Protein AF-0000000083110991 (afdb_homodimer)

Sequence (314 aa):
MRYGDLDREPCSILRPLGLLGDRWTLVLLRQAFAGARRFEDFHDHLGLSRSLLTERLGRLVDTGIFERRAYRDARRTRHEYRLTEKGMDLYPVLMALRAWGDKYMAPDGPFALYLHSGCGGRSTVHLGCDRCGRELTARDVELESGPGLRALLAEEAMRYGDLDREPCSILRPLGLLGDRWTLVLLRQAFAGARRFEDFHDHLGLSRSLLTERLGRLVDTGIFERRAYRDARRTRHEYRLTEKGMDLYPVLMALRAWGDKYMAPDGPFALYLHSGCGGRSTVHLGCDRCGRELTARDVELESGPGLRALLAEEA

Structure (mmCIF, N/CA/C/O backbone):
data_AF-0000000083110991-model_v1
#
loop_
_entity.id
_entity.type
_entity.pdbx_description
1 polymer 'Transcriptional regulator'
#
loop_
_atom_site.group_PDB
_atom_site.id
_atom_site.type_symbol
_atom_site.label_atom_id
_atom_site.label_alt_id
_atom_site.label_comp_id
_atom_site.label_asym_id
_atom_site.label_entity_id
_atom_site.label_seq_id
_atom_site.pdbx_PDB_ins_code
_atom_site.Cartn_x
_atom_site.Cartn_y
_atom_site.Cartn_z
_atom_site.occupancy
_atom_site.B_iso_or_equiv
_atom_site.auth_seq_id
_atom_site.auth_comp_id
_atom_site.auth_asym_id
_atom_site.auth_atom_id
_atom_site.pdbx_PDB_model_num
ATOM 1 N N . MET A 1 1 ? 14.469 -15.414 2.023 1 50.34 1 MET A N 1
ATOM 2 C CA . MET A 1 1 ? 14.727 -13.977 1.935 1 50.34 1 MET A CA 1
ATOM 3 C C . MET A 1 1 ? 14.758 -13.344 3.32 1 50.34 1 MET A C 1
ATOM 5 O O . MET A 1 1 ? 13.852 -13.555 4.125 1 50.34 1 MET A O 1
ATOM 9 N N . ARG A 1 2 ? 15.961 -13.039 3.982 1 55.75 2 ARG A N 1
ATOM 10 C CA . ARG A 1 2 ? 16.062 -12.328 5.254 1 55.75 2 ARG A CA 1
ATOM 11 C C . ARG A 1 2 ? 15.469 -10.93 5.141 1 55.75 2 ARG A C 1
ATOM 13 O O . ARG A 1 2 ? 15.414 -10.359 4.051 1 55.75 2 ARG A O 1
ATOM 20 N N . TYR A 1 3 ? 14.727 -10.375 6.285 1 57.22 3 TYR A N 1
ATOM 21 C CA . TYR A 1 3 ? 14.148 -9.039 6.355 1 57.22 3 TYR A CA 1
ATOM 22 C C . TYR A 1 3 ? 14.992 -8.031 5.586 1 57.22 3 TYR A C 1
ATOM 24 O O . TYR A 1 3 ? 14.461 -7.207 4.84 1 57.22 3 TYR A O 1
ATOM 32 N N . GLY A 1 4 ? 16.281 -8.195 5.734 1 63 4 GLY A N 1
ATOM 33 C CA . GLY A 1 4 ? 17.234 -7.254 5.156 1 63 4 GLY A CA 1
ATOM 34 C C . GLY A 1 4 ? 17.438 -7.457 3.668 1 63 4 GLY A C 1
ATOM 35 O O . GLY A 1 4 ? 17.984 -6.59 2.99 1 63 4 GLY A O 1
ATOM 36 N N . ASP A 1 5 ? 16.766 -8.469 3.148 1 80.75 5 ASP A N 1
ATOM 37 C CA . ASP A 1 5 ? 17.172 -8.797 1.784 1 80.75 5 ASP A CA 1
ATOM 38 C C . ASP A 1 5 ? 16.109 -8.359 0.778 1 80.75 5 ASP A C 1
ATOM 40 O O . ASP A 1 5 ? 16.266 -8.547 -0.429 1 80.75 5 ASP A O 1
ATOM 44 N N . LEU A 1 6 ? 15.078 -7.629 1.255 1 87.19 6 LEU A N 1
ATOM 45 C CA . LEU A 1 6 ? 14.031 -7.25 0.316 1 87.19 6 LEU A CA 1
ATOM 46 C C . LEU A 1 6 ? 14.531 -6.191 -0.662 1 87.19 6 LEU A C 1
ATOM 48 O O . LEU A 1 6 ? 14.078 -6.141 -1.81 1 87.19 6 LEU A O 1
ATOM 52 N N . ASP A 1 7 ? 15.484 -5.391 -0.211 1 83.25 7 ASP A N 1
ATOM 53 C CA . ASP A 1 7 ? 15.992 -4.301 -1.037 1 83.25 7 ASP A CA 1
ATOM 54 C C . ASP A 1 7 ? 16.812 -4.84 -2.203 1 83.25 7 ASP A C 1
ATOM 56 O O . ASP A 1 7 ? 17.125 -4.105 -3.148 1 83.25 7 ASP A O 1
ATOM 60 N N . ARG A 1 8 ? 17.141 -6.117 -2.168 1 86.81 8 ARG A N 1
ATOM 61 C CA . ARG A 1 8 ? 17.969 -6.691 -3.219 1 86.81 8 ARG A CA 1
ATOM 62 C C . ARG A 1 8 ? 17.125 -7.543 -4.172 1 86.81 8 ARG A C 1
ATOM 64 O O . ARG A 1 8 ? 17.641 -8.039 -5.176 1 86.81 8 ARG A O 1
ATOM 71 N N . GLU A 1 9 ? 15.891 -7.723 -3.814 1 91.31 9 GLU A N 1
ATOM 72 C CA . GLU A 1 9 ? 15.016 -8.547 -4.648 1 91.31 9 GLU A CA 1
ATOM 73 C C . GLU A 1 9 ? 14.781 -7.895 -6.008 1 91.31 9 GLU A C 1
ATOM 75 O O . GLU A 1 9 ? 14.516 -6.691 -6.094 1 91.31 9 GLU A O 1
ATOM 80 N N . PRO A 1 10 ? 14.93 -8.633 -7.086 1 92.5 10 PRO A N 1
ATOM 81 C CA . PRO A 1 10 ? 14.609 -8.094 -8.414 1 92.5 10 PRO A CA 1
ATOM 82 C C . PRO A 1 10 ? 13.109 -8 -8.664 1 92.5 10 PRO A C 1
ATOM 84 O O . PRO A 1 10 ? 12.594 -8.641 -9.578 1 92.5 10 PRO A O 1
ATOM 87 N N . CYS A 1 11 ? 12.453 -7.293 -7.902 1 95 11 CYS A N 1
ATOM 88 C CA . CYS A 1 11 ? 11.008 -7.09 -7.934 1 95 11 CYS A CA 1
ATOM 89 C C . CYS A 1 11 ? 10.648 -5.68 -7.473 1 95 11 CYS A C 1
ATOM 91 O O . CYS A 1 11 ? 11.008 -5.277 -6.363 1 95 11 CYS A O 1
ATOM 93 N N . SER A 1 12 ? 9.898 -5.027 -8.297 1 96.62 12 SER A N 1
ATOM 94 C CA . SER A 1 12 ? 9.539 -3.641 -8.016 1 96.62 12 SER A CA 1
ATOM 95 C C . SER A 1 12 ? 8.469 -3.557 -6.93 1 96.62 12 SER A C 1
ATOM 97 O O . SER A 1 12 ? 8.195 -2.477 -6.402 1 96.62 12 SER A O 1
ATOM 99 N N . ILE A 1 13 ? 7.871 -4.656 -6.574 1 97 13 ILE A N 1
ATOM 100 C CA . ILE A 1 13 ? 6.91 -4.684 -5.48 1 97 13 ILE A CA 1
ATOM 101 C C . ILE A 1 13 ? 7.633 -4.977 -4.168 1 97 13 ILE A C 1
ATOM 103 O O . ILE A 1 13 ? 7.379 -4.328 -3.15 1 97 13 ILE A O 1
ATOM 107 N N . LEU A 1 14 ? 8.602 -5.902 -4.168 1 95.69 14 LEU A N 1
ATOM 108 C CA . LEU A 1 14 ? 9.258 -6.355 -2.947 1 95.69 14 LEU A CA 1
ATOM 109 C C . LEU A 1 14 ? 10.297 -5.34 -2.482 1 95.69 14 LEU A C 1
ATOM 111 O O . LEU A 1 14 ? 10.453 -5.117 -1.281 1 95.69 14 LEU A O 1
ATOM 115 N N . ARG A 1 15 ? 10.992 -4.664 -3.354 1 95.69 15 ARG A N 1
ATOM 116 C CA . ARG A 1 15 ? 12.047 -3.73 -2.969 1 95.69 15 ARG A CA 1
ATOM 117 C C . ARG A 1 15 ? 11.492 -2.605 -2.102 1 95.69 15 ARG A C 1
ATOM 119 O O . ARG A 1 15 ? 12.031 -2.318 -1.03 1 95.69 15 ARG A O 1
ATOM 126 N N . PRO A 1 16 ? 10.328 -2.014 -2.469 1 96.88 16 PRO A N 1
ATOM 127 C CA . PRO A 1 16 ? 9.773 -0.948 -1.631 1 96.88 16 PRO A CA 1
ATOM 128 C C . PRO A 1 16 ? 9.383 -1.435 -0.236 1 96.88 16 PRO A C 1
ATOM 130 O O . PRO A 1 16 ? 9.336 -0.642 0.708 1 96.88 16 PRO A O 1
ATOM 133 N N . LEU A 1 17 ? 9.156 -2.705 -0.074 1 96.12 17 LEU A N 1
ATOM 134 C CA . LEU A 1 17 ? 8.664 -3.23 1.197 1 96.12 17 LEU A CA 1
ATOM 135 C C . LEU A 1 17 ? 9.766 -3.209 2.252 1 96.12 17 LEU A C 1
ATOM 137 O O . LEU A 1 17 ? 9.492 -3.33 3.447 1 96.12 17 LEU A O 1
ATOM 141 N N . GLY A 1 18 ? 11.047 -3.051 1.806 1 93.81 18 GLY A N 1
ATOM 142 C CA . GLY A 1 18 ? 12.109 -2.799 2.771 1 93.81 18 GLY A CA 1
ATOM 143 C C . GLY A 1 18 ? 11.883 -1.542 3.59 1 93.81 18 GLY A C 1
ATOM 144 O O . GLY A 1 18 ? 12.305 -1.464 4.746 1 93.81 18 GLY A O 1
ATOM 145 N N . LEU A 1 19 ? 11.219 -0.615 3.066 1 94.69 19 LEU A N 1
ATOM 146 C CA . LEU A 1 19 ? 10.914 0.658 3.711 1 94.69 19 LEU A CA 1
ATOM 147 C C . LEU A 1 19 ? 9.445 0.735 4.094 1 94.69 19 LEU A C 1
ATOM 149 O O . LEU A 1 19 ? 9.109 1.004 5.25 1 94.69 19 LEU A O 1
ATOM 153 N N . LEU A 1 20 ? 8.57 0.365 3.16 1 95.94 20 LEU A N 1
ATOM 154 C CA . LEU A 1 20 ? 7.141 0.583 3.305 1 95.94 20 LEU A CA 1
ATOM 155 C C . LEU A 1 20 ? 6.477 -0.601 4 1 95.94 20 LEU A C 1
ATOM 157 O O . LEU A 1 20 ? 5.301 -0.531 4.371 1 95.94 20 LEU A O 1
ATOM 161 N N . GLY A 1 21 ? 7.25 -1.641 4.16 1 94.12 21 GLY A N 1
ATOM 162 C CA . GLY A 1 21 ? 6.75 -2.768 4.93 1 94.12 21 GLY A CA 1
ATOM 163 C C . GLY A 1 21 ? 6.766 -2.521 6.43 1 94.12 21 GLY A C 1
ATOM 164 O O . GLY A 1 21 ? 6.234 -3.322 7.199 1 94.12 21 GLY A O 1
ATOM 165 N N . ASP A 1 22 ? 7.375 -1.479 6.809 1 92.19 22 ASP A N 1
ATOM 166 C CA . ASP A 1 22 ? 7.301 -1.006 8.188 1 92.19 22 ASP A CA 1
ATOM 167 C C . ASP A 1 22 ? 6.012 -0.222 8.43 1 92.19 22 ASP A C 1
ATOM 169 O O . ASP A 1 22 ? 5.781 0.814 7.805 1 92.19 22 ASP A O 1
ATOM 173 N N . ARG A 1 23 ? 5.215 -0.744 9.367 1 90.81 23 ARG A N 1
ATOM 174 C CA . ARG A 1 23 ? 3.9 -0.169 9.641 1 90.81 23 ARG A CA 1
ATOM 175 C C . ARG A 1 23 ? 4.016 1.302 10.023 1 90.81 23 ARG A C 1
ATOM 177 O O . ARG A 1 23 ? 3.172 2.115 9.641 1 90.81 23 ARG A O 1
ATOM 184 N N . TRP A 1 24 ? 5.051 1.676 10.75 1 91.44 24 TRP A N 1
ATOM 185 C CA . TRP A 1 24 ? 5.184 3.047 11.234 1 91.44 24 TRP A CA 1
ATOM 186 C C . TRP A 1 24 ? 5.504 3.998 10.086 1 91.44 24 TRP A C 1
ATOM 188 O O . TRP A 1 24 ? 5.094 5.16 10.102 1 91.44 24 TRP A O 1
ATOM 198 N N . THR A 1 25 ? 6.191 3.486 9.094 1 95.38 25 THR A N 1
ATOM 199 C CA . THR A 1 25 ? 6.453 4.305 7.914 1 95.38 25 THR A CA 1
ATOM 200 C C . THR A 1 25 ? 5.145 4.738 7.254 1 95.38 25 THR A C 1
ATOM 202 O O . THR A 1 25 ? 4.953 5.922 6.965 1 95.38 25 THR A O 1
ATOM 205 N N . LEU A 1 26 ? 4.227 3.811 7.105 1 96.56 26 LEU A N 1
ATOM 206 C CA . LEU A 1 26 ? 2.955 4.113 6.457 1 96.56 26 LEU A CA 1
ATOM 207 C C . LEU A 1 26 ? 2.092 5.004 7.34 1 96.56 26 LEU A C 1
ATOM 209 O O . LEU A 1 26 ? 1.393 5.891 6.844 1 96.56 26 LEU A O 1
ATOM 213 N N . VAL A 1 27 ? 2.172 4.828 8.641 1 95.75 27 VAL A N 1
ATOM 214 C CA . VAL A 1 27 ? 1.428 5.668 9.578 1 95.75 27 VAL A CA 1
ATOM 215 C C . VAL A 1 27 ? 1.965 7.098 9.531 1 95.75 27 VAL A C 1
ATOM 217 O O . VAL A 1 27 ? 1.191 8.055 9.461 1 95.75 27 VAL A O 1
ATOM 220 N N . LEU A 1 28 ? 3.293 7.219 9.5 1 96.81 28 LEU A N 1
ATOM 221 C CA . LEU A 1 28 ? 3.916 8.531 9.422 1 96.81 28 LEU A CA 1
ATOM 222 C C . LEU A 1 28 ? 3.533 9.234 8.125 1 96.81 28 LEU A C 1
ATOM 224 O O . LEU A 1 28 ? 3.262 10.438 8.117 1 96.81 28 LEU A O 1
ATOM 228 N N . LEU A 1 29 ? 3.475 8.492 7.055 1 97.69 29 LEU A N 1
ATOM 229 C CA . LEU A 1 29 ? 3.086 9.062 5.766 1 97.69 29 LEU A CA 1
ATOM 230 C C . LEU A 1 29 ? 1.643 9.555 5.805 1 97.69 29 LEU A C 1
ATOM 232 O O . LEU A 1 29 ? 1.342 10.648 5.316 1 97.69 29 LEU A O 1
ATOM 236 N N . ARG A 1 30 ? 0.786 8.766 6.34 1 96.94 30 ARG A N 1
ATOM 237 C CA . ARG A 1 30 ? -0.607 9.172 6.473 1 96.94 30 ARG A CA 1
ATOM 238 C C . ARG A 1 30 ? -0.72 10.484 7.242 1 96.94 30 ARG A C 1
ATOM 240 O O . ARG A 1 30 ? -1.48 11.375 6.852 1 96.94 30 ARG A O 1
ATOM 247 N N . GLN A 1 31 ? 0.034 10.602 8.344 1 96.12 31 GLN A N 1
ATOM 248 C CA . GLN A 1 31 ? 0.022 11.828 9.141 1 96.12 31 GLN A CA 1
ATOM 249 C C . GLN A 1 31 ? 0.594 13 8.359 1 96.12 31 GLN A C 1
ATOM 251 O O . GLN A 1 31 ? 0.076 14.117 8.438 1 96.12 31 GLN A O 1
ATOM 256 N N . ALA A 1 32 ? 1.631 12.734 7.633 1 97.25 32 ALA A N 1
ATOM 257 C CA . ALA A 1 32 ? 2.232 13.797 6.832 1 97.25 32 ALA A CA 1
ATOM 258 C C . ALA A 1 32 ? 1.245 14.328 5.797 1 97.25 32 ALA A C 1
ATOM 260 O O . ALA A 1 32 ? 1.108 15.539 5.625 1 97.25 32 ALA A O 1
ATOM 261 N N . PHE A 1 33 ? 0.545 13.43 5.152 1 97.06 33 PHE A N 1
ATOM 262 C CA . PHE A 1 33 ? -0.432 13.836 4.148 1 97.06 33 PHE A CA 1
ATOM 263 C C . PHE A 1 33 ? -1.604 14.562 4.801 1 97.06 33 PHE A C 1
ATOM 265 O O . PHE A 1 33 ? -2.309 15.328 4.141 1 97.06 33 PHE A O 1
ATOM 272 N N . ALA A 1 34 ? -1.803 14.305 6.09 1 94.31 34 ALA A N 1
ATOM 273 C CA . ALA A 1 34 ? -2.857 14.984 6.836 1 94.31 34 ALA A CA 1
ATOM 274 C C . ALA A 1 34 ? -2.375 16.344 7.359 1 94.31 34 ALA A C 1
ATOM 276 O O . ALA A 1 34 ? -3.121 17.062 8.031 1 94.31 34 ALA A O 1
ATOM 277 N N . GLY A 1 35 ? -1.04 16.656 7.215 1 94.81 35 GLY A N 1
ATOM 278 C CA . GLY A 1 35 ? -0.583 18 7.504 1 94.81 35 GLY A CA 1
ATOM 279 C C . GLY A 1 35 ? 0.476 18.047 8.586 1 94.81 35 GLY A C 1
ATOM 280 O O . GLY A 1 35 ? 0.997 19.125 8.906 1 94.81 35 GLY A O 1
ATOM 281 N N . ALA A 1 36 ? 0.789 16.906 9.164 1 95.75 36 ALA A N 1
ATOM 282 C CA . ALA A 1 36 ? 1.845 16.891 10.18 1 95.75 36 ALA A CA 1
ATOM 283 C C . ALA A 1 36 ? 3.188 17.297 9.57 1 95.75 36 ALA A C 1
ATOM 285 O O . ALA A 1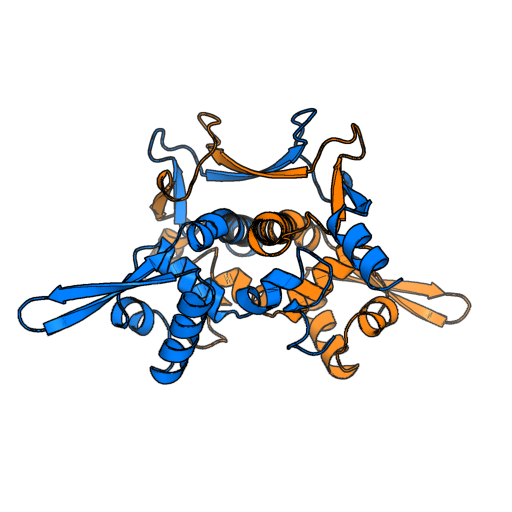 36 ? 3.525 16.875 8.461 1 95.75 36 ALA A O 1
ATOM 286 N N . ARG A 1 37 ? 3.973 18.094 10.344 1 95.94 37 ARG A N 1
ATOM 287 C CA . ARG A 1 37 ? 5.238 18.594 9.812 1 95.94 37 ARG A CA 1
ATOM 288 C C . ARG A 1 37 ? 6.34 18.531 10.867 1 95.94 37 ARG A C 1
ATOM 290 O O . ARG A 1 37 ? 7.512 18.344 10.539 1 95.94 37 ARG A O 1
ATOM 297 N N . ARG A 1 38 ? 5.926 18.719 12.102 1 95.62 38 ARG A N 1
ATOM 298 C CA . ARG A 1 38 ? 6.918 18.797 13.172 1 95.62 38 ARG A CA 1
ATOM 299 C C . ARG A 1 38 ? 6.984 17.484 13.945 1 95.62 38 ARG A C 1
ATOM 301 O O . ARG A 1 38 ? 6.043 16.688 13.914 1 95.62 38 ARG A O 1
ATOM 308 N N . PHE A 1 39 ? 8.156 17.359 14.727 1 96 39 PHE A N 1
ATOM 309 C CA . PHE A 1 39 ? 8.352 16.141 15.516 1 96 39 PHE A CA 1
ATOM 310 C C . PHE A 1 39 ? 7.184 15.93 16.469 1 96 39 PHE A C 1
ATOM 312 O O . PHE A 1 39 ? 6.645 14.828 16.562 1 96 39 PHE A O 1
ATOM 319 N N . GLU A 1 40 ? 6.734 16.969 17.078 1 94.5 40 GLU A N 1
ATOM 320 C CA . GLU A 1 40 ? 5.676 16.859 18.078 1 94.5 40 GLU A CA 1
ATOM 321 C C . GLU A 1 40 ? 4.34 16.516 17.438 1 94.5 40 GLU A C 1
ATOM 323 O O . GLU A 1 40 ? 3.514 15.82 18.031 1 94.5 40 GLU A O 1
ATOM 328 N N . ASP A 1 41 ? 4.078 17.031 16.203 1 94.44 41 ASP A N 1
ATOM 329 C CA . ASP A 1 41 ? 2.873 16.656 15.469 1 94.44 41 ASP A CA 1
ATOM 330 C C . ASP A 1 41 ? 2.775 15.141 15.32 1 94.44 41 ASP A C 1
ATOM 332 O O . ASP A 1 41 ? 1.713 14.555 15.539 1 94.44 41 ASP A O 1
ATOM 336 N N . PHE A 1 42 ? 3.9 14.5 14.969 1 94.81 42 PHE A N 1
ATOM 337 C CA . PHE A 1 42 ? 3.951 13.055 14.766 1 94.81 42 PHE A CA 1
ATOM 338 C C . PHE A 1 42 ? 3.869 12.312 16.094 1 94.81 42 PHE A C 1
ATOM 340 O O . PHE A 1 42 ? 3.131 11.336 16.219 1 94.81 42 PHE A O 1
ATOM 347 N N . HIS A 1 43 ? 4.594 12.797 17.047 1 93.31 43 HIS A N 1
ATOM 348 C CA . HIS A 1 43 ? 4.676 12.125 18.344 1 93.31 43 HIS A CA 1
ATOM 349 C C . HIS A 1 43 ? 3.316 12.086 19.031 1 93.31 43 HIS A C 1
ATOM 351 O O . HIS A 1 43 ? 2.957 11.07 19.641 1 93.31 43 HIS A O 1
ATOM 357 N N . ASP A 1 44 ? 2.574 13.141 18.938 1 88.31 44 ASP A N 1
ATOM 358 C CA . ASP A 1 44 ? 1.288 13.266 19.625 1 88.31 44 ASP A CA 1
ATOM 359 C C . ASP A 1 44 ? 0.265 12.289 19.047 1 88.31 44 ASP A C 1
ATOM 361 O O . ASP A 1 44 ? -0.645 11.852 19.766 1 88.31 44 ASP A O 1
ATOM 365 N N . HIS A 1 45 ? 0.463 11.953 17.844 1 80.88 45 HIS A N 1
ATOM 366 C CA . HIS A 1 45 ? -0.546 11.133 17.188 1 80.88 45 HIS A CA 1
ATOM 367 C C . HIS A 1 45 ? -0.132 9.664 17.156 1 80.88 45 HIS A C 1
ATOM 369 O O . HIS A 1 45 ? -0.971 8.781 16.969 1 80.88 45 HIS A O 1
ATOM 375 N N . LEU A 1 46 ? 1.215 9.656 17.328 1 77.75 46 LEU A N 1
ATOM 376 C CA . LEU A 1 46 ? 1.751 8.305 17.266 1 77.75 46 LEU A CA 1
ATOM 377 C C . LEU A 1 46 ? 2.125 7.797 18.656 1 77.75 46 LEU A C 1
ATOM 379 O O . LEU A 1 46 ? 2.529 8.578 19.516 1 77.75 46 LEU A O 1
ATOM 383 N N . GLY A 1 47 ? 1.7 6.77 19.25 1 78.75 47 GLY A N 1
ATOM 384 C CA . GLY A 1 47 ? 2.041 6.117 20.5 1 78.75 47 GLY A CA 1
ATOM 385 C C . GLY A 1 47 ? 3.445 5.543 20.516 1 78.75 47 GLY A C 1
ATOM 386 O O . GLY A 1 47 ? 3.732 4.605 21.266 1 78.75 47 GLY A O 1
ATOM 387 N N . L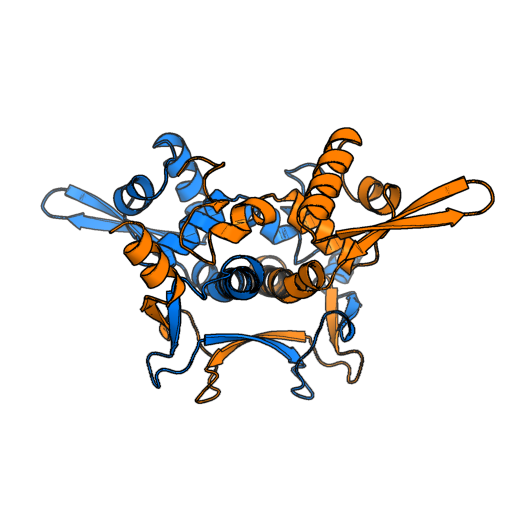EU A 1 48 ? 4.328 6.117 19.688 1 84.38 48 LEU A N 1
ATOM 388 C CA . LEU A 1 48 ? 5.711 5.664 19.656 1 84.38 48 LEU A CA 1
ATOM 389 C C . LEU A 1 48 ? 6.559 6.414 20.672 1 84.38 48 LEU A C 1
ATOM 391 O O . LEU A 1 48 ? 6.289 7.582 20.969 1 84.38 48 LEU A O 1
ATOM 395 N N . SER A 1 49 ? 7.582 5.754 21.141 1 91.75 49 SER A N 1
ATOM 396 C CA . SER A 1 49 ? 8.578 6.465 21.938 1 91.75 49 SER A CA 1
ATOM 397 C C . SER A 1 49 ? 9.305 7.516 21.109 1 91.75 49 SER A C 1
ATOM 399 O O . SER A 1 49 ? 9.359 7.414 19.891 1 91.75 49 SER A O 1
ATOM 401 N N . ARG A 1 50 ? 9.883 8.453 21.781 1 94.31 50 ARG A N 1
ATOM 402 C CA . ARG A 1 50 ? 10.625 9.516 21.109 1 94.31 50 ARG A CA 1
ATOM 403 C C . ARG A 1 50 ? 11.812 8.945 20.328 1 94.31 50 ARG A C 1
ATOM 405 O O . ARG A 1 50 ? 12.117 9.398 19.234 1 94.31 50 ARG A O 1
ATOM 412 N N . SER A 1 51 ? 12.43 7.973 20.875 1 95.38 51 SER A N 1
ATOM 413 C CA . SER A 1 51 ? 13.586 7.359 20.234 1 95.38 51 SER A CA 1
ATOM 414 C C . SER A 1 51 ? 13.195 6.629 18.969 1 95.38 51 SER A C 1
ATOM 416 O O . SER A 1 51 ? 13.859 6.762 17.938 1 95.38 51 SER A O 1
ATOM 418 N N . LEU A 1 52 ? 12.117 5.91 19.047 1 93.5 52 LEU A N 1
ATOM 419 C CA . LEU A 1 52 ? 11.648 5.168 17.875 1 93.5 52 LEU A CA 1
ATOM 420 C C . LEU A 1 52 ? 11.172 6.121 16.781 1 93.5 52 LEU A C 1
ATOM 422 O O . LEU A 1 52 ? 11.438 5.898 15.602 1 93.5 52 LEU A O 1
ATOM 426 N N . LEU A 1 53 ? 10.484 7.105 17.219 1 95.69 53 LEU A N 1
ATOM 427 C CA . LEU A 1 53 ? 10.031 8.094 16.25 1 95.69 53 LEU A CA 1
ATOM 428 C C . LEU A 1 53 ? 11.219 8.75 15.555 1 95.69 53 LEU A C 1
ATOM 430 O O . LEU A 1 53 ? 11.211 8.922 14.328 1 95.69 53 LEU A O 1
ATOM 434 N N . THR A 1 54 ? 12.273 9.125 16.328 1 96.69 54 THR A N 1
ATOM 435 C CA . THR A 1 54 ? 13.484 9.703 15.773 1 96.69 54 THR A CA 1
ATOM 436 C C . THR A 1 54 ? 14.109 8.781 14.734 1 96.69 54 THR A C 1
ATOM 438 O O . THR A 1 54 ? 14.484 9.219 13.648 1 96.69 54 THR A O 1
ATOM 441 N N . GLU A 1 55 ? 14.164 7.582 15.047 1 96.44 55 GLU A N 1
ATOM 442 C CA . GLU A 1 55 ? 14.734 6.586 14.141 1 96.44 55 GLU A CA 1
ATOM 443 C C . GLU A 1 55 ? 13.922 6.469 12.859 1 96.44 55 GLU A C 1
ATOM 445 O O . GLU A 1 55 ? 14.484 6.449 11.758 1 96.44 55 GLU A O 1
ATOM 450 N N . ARG A 1 56 ? 12.602 6.375 12.977 1 95.88 56 ARG A N 1
ATOM 451 C CA . ARG A 1 56 ? 11.727 6.191 11.82 1 95.88 56 ARG A CA 1
ATOM 452 C C . ARG A 1 56 ? 11.734 7.43 10.93 1 95.88 56 ARG A C 1
ATOM 454 O O . ARG A 1 56 ? 11.797 7.32 9.703 1 95.88 56 ARG A O 1
ATOM 461 N N . LEU A 1 57 ? 11.641 8.578 11.562 1 97.19 57 LEU A N 1
ATOM 462 C CA . LEU A 1 57 ? 11.719 9.812 10.789 1 97.19 57 LEU A CA 1
ATOM 463 C C . LEU A 1 57 ? 13.07 9.938 10.102 1 97.19 57 LEU A C 1
ATOM 465 O O . LEU A 1 57 ? 13.156 10.352 8.945 1 97.19 57 LEU A O 1
ATOM 469 N N . GLY A 1 58 ? 14.141 9.578 10.852 1 97.44 58 GLY A N 1
ATOM 470 C CA . GLY A 1 58 ? 15.477 9.602 10.273 1 97.44 58 GLY A CA 1
ATOM 471 C C . GLY A 1 58 ? 15.609 8.703 9.055 1 97.44 58 GLY A C 1
ATOM 472 O O . GLY A 1 58 ? 16.219 9.102 8.062 1 97.44 58 GLY A O 1
ATOM 473 N N . ARG A 1 59 ? 15.039 7.586 9.086 1 96.94 59 ARG A N 1
ATOM 474 C CA . ARG A 1 59 ? 15.086 6.652 7.961 1 96.94 59 ARG A CA 1
ATOM 475 C C . ARG A 1 59 ? 14.367 7.227 6.746 1 96.94 59 ARG A C 1
ATOM 477 O O . ARG A 1 59 ? 14.828 7.07 5.613 1 96.94 59 ARG A O 1
ATOM 484 N N . LEU A 1 60 ? 13.234 7.879 6.996 1 98 60 LEU A N 1
ATOM 485 C CA . LEU A 1 60 ? 12.469 8.477 5.906 1 98 60 LEU A CA 1
ATOM 486 C C . LEU A 1 60 ? 13.234 9.641 5.285 1 98 60 LEU A C 1
ATOM 488 O O . LEU A 1 60 ? 13.141 9.875 4.078 1 98 60 LEU A O 1
ATOM 492 N N . VAL A 1 61 ? 14.031 10.336 6.082 1 98.19 61 VAL A N 1
ATOM 493 C CA . VAL A 1 61 ? 14.867 11.406 5.562 1 98.19 61 VAL A CA 1
ATOM 494 C C . VAL A 1 61 ? 16.031 10.812 4.77 1 98.19 61 VAL A C 1
ATOM 496 O O . VAL A 1 61 ? 16.297 11.234 3.643 1 98.19 61 VAL A O 1
ATOM 499 N N . ASP A 1 62 ? 16.656 9.758 5.316 1 97.69 62 ASP A N 1
ATOM 500 C CA . ASP A 1 62 ? 17.812 9.133 4.684 1 97.69 62 ASP A CA 1
ATOM 501 C C . ASP A 1 62 ? 17.438 8.516 3.34 1 97.69 62 ASP A C 1
ATOM 503 O O . ASP A 1 62 ? 18.25 8.477 2.42 1 97.69 62 ASP A O 1
ATOM 507 N N . THR A 1 63 ? 16.203 8.07 3.238 1 96.81 63 THR A N 1
ATOM 508 C CA . THR A 1 63 ? 15.766 7.398 2.016 1 96.81 63 THR A CA 1
ATOM 509 C C . THR A 1 63 ? 15.141 8.398 1.045 1 96.81 63 THR A C 1
ATOM 511 O O . THR A 1 63 ? 14.672 8.016 -0.031 1 96.81 63 THR A O 1
ATOM 514 N N . GLY A 1 64 ? 15.023 9.656 1.45 1 97.88 64 GLY A N 1
ATOM 515 C CA . GLY A 1 64 ? 14.617 10.719 0.547 1 97.88 64 GLY A CA 1
ATOM 516 C C . GLY A 1 64 ? 13.109 10.883 0.466 1 97.88 64 GLY A C 1
ATOM 517 O O . GLY A 1 64 ? 12.602 11.539 -0.448 1 97.88 64 GLY A O 1
ATOM 518 N N . ILE A 1 65 ? 12.406 10.281 1.341 1 98.19 65 ILE A N 1
ATOM 519 C CA . ILE A 1 65 ? 10.953 10.414 1.354 1 98.19 65 ILE A CA 1
ATOM 520 C C . ILE A 1 65 ? 10.562 11.734 2.027 1 98.19 65 ILE A C 1
ATOM 522 O O . ILE A 1 65 ? 9.617 12.398 1.6 1 98.19 65 ILE A O 1
ATOM 526 N N . PHE A 1 66 ? 11.258 12.023 3.109 1 98.31 66 PHE A N 1
ATOM 527 C CA . PHE A 1 66 ? 11.125 13.312 3.785 1 98.31 66 PHE A CA 1
ATOM 528 C C . PHE A 1 66 ? 12.359 14.172 3.562 1 98.31 66 PHE A C 1
ATOM 530 O O . PHE A 1 66 ? 13.453 13.648 3.314 1 98.31 66 PHE A O 1
ATOM 537 N N . GLU A 1 67 ? 12.219 15.422 3.57 1 98.12 67 GLU A N 1
ATOM 538 C CA . GLU A 1 67 ? 13.297 16.391 3.775 1 98.12 67 GLU A CA 1
ATOM 539 C C . GLU A 1 67 ? 13.133 17.125 5.102 1 98.12 67 GLU A C 1
ATOM 541 O O . GLU A 1 67 ? 12.016 17.469 5.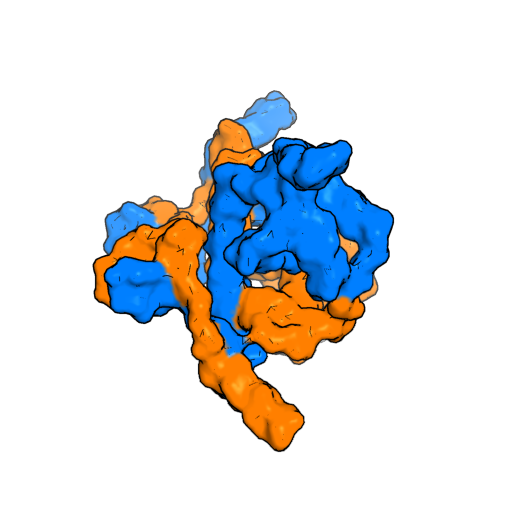492 1 98.12 67 GLU A O 1
ATOM 546 N N . ARG A 1 68 ? 14.164 17.188 5.824 1 96.31 68 ARG A N 1
ATOM 547 C CA . ARG A 1 68 ? 14.188 17.953 7.066 1 96.31 68 ARG A CA 1
ATOM 548 C C . ARG A 1 68 ? 14.609 19.406 6.809 1 96.31 68 ARG A C 1
ATOM 550 O O . ARG A 1 68 ? 15.672 19.656 6.238 1 96.31 68 ARG A O 1
ATOM 557 N N . ARG A 1 69 ? 13.766 20.297 7.16 1 94.81 69 ARG A N 1
ATOM 558 C CA . ARG A 1 69 ? 14.047 21.703 6.918 1 94.81 69 ARG A CA 1
ATOM 559 C C . ARG A 1 69 ? 14.078 22.484 8.227 1 94.81 69 ARG A C 1
ATOM 561 O O . ARG A 1 69 ? 13.195 22.328 9.07 1 94.81 69 ARG A O 1
ATOM 568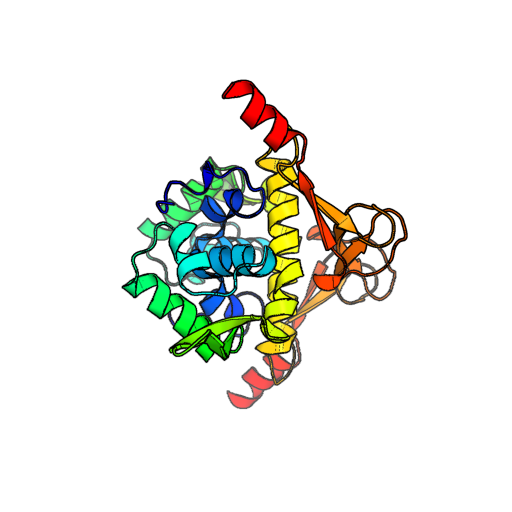 N N . ALA A 1 70 ? 15.117 23.25 8.336 1 90.88 70 ALA A N 1
ATOM 569 C CA . ALA A 1 70 ? 15.219 24.109 9.516 1 90.88 70 ALA A CA 1
ATOM 570 C C . ALA A 1 70 ? 14.438 25.406 9.312 1 90.88 70 ALA A C 1
ATOM 572 O O . ALA A 1 70 ? 14.344 25.922 8.195 1 90.88 70 ALA A O 1
ATOM 573 N N . TYR A 1 71 ? 13.812 25.844 10.359 1 87.38 71 TYR A N 1
ATOM 574 C CA . TYR A 1 71 ? 13.164 27.141 10.344 1 87.38 71 TYR A CA 1
ATOM 575 C C . TYR A 1 71 ? 13.266 27.828 11.703 1 87.38 71 TYR A C 1
ATOM 577 O O . TYR A 1 71 ? 13.484 27.172 12.719 1 87.38 71 TYR A O 1
ATOM 585 N N . ARG A 1 72 ? 13.297 29.109 11.641 1 85.44 72 ARG A N 1
ATOM 586 C CA . ARG A 1 72 ? 13.422 29.891 12.867 1 85.44 72 ARG A CA 1
ATOM 587 C C . ARG A 1 72 ? 12.055 30.156 13.484 1 85.44 72 ARG A C 1
ATOM 589 O O . ARG A 1 72 ? 11.117 30.562 12.789 1 85.44 72 ARG A O 1
ATOM 596 N N . ASP A 1 73 ? 11.836 29.625 14.516 1 81.38 73 ASP A N 1
ATOM 597 C CA . ASP A 1 73 ? 10.672 29.938 15.336 1 81.38 73 ASP A CA 1
ATOM 598 C C . ASP A 1 73 ? 11.07 30.75 16.578 1 81.38 73 ASP A C 1
ATOM 600 O O . ASP A 1 73 ? 11.516 30.172 17.578 1 81.38 73 ASP A O 1
ATOM 604 N N . ALA A 1 74 ? 10.773 32.031 16.5 1 83.06 74 ALA A N 1
ATOM 605 C CA . ALA A 1 74 ? 11.289 32.938 17.516 1 83.06 74 ALA A CA 1
ATOM 606 C C . ALA A 1 74 ? 12.805 32.844 17.625 1 83.06 74 ALA A C 1
ATOM 608 O O . ALA A 1 74 ? 13.523 33.031 16.641 1 83.06 74 ALA A O 1
ATOM 609 N N . ARG A 1 75 ? 13.312 32.531 18.734 1 81.19 75 ARG A N 1
ATOM 610 C CA . ARG A 1 75 ? 14.75 32.562 18.969 1 81.19 75 ARG A CA 1
ATOM 611 C C . ARG A 1 75 ? 15.344 31.156 18.859 1 81.19 75 ARG A C 1
ATOM 613 O O . ARG A 1 75 ? 16.516 30.953 19.156 1 81.19 75 ARG A O 1
ATOM 620 N N . ARG A 1 76 ? 14.453 30.203 18.5 1 87.25 76 ARG A N 1
ATOM 621 C CA . ARG A 1 76 ? 14.977 28.844 18.438 1 87.25 76 ARG A CA 1
ATOM 622 C C . ARG A 1 76 ? 14.844 28.266 17.031 1 87.25 76 ARG A C 1
ATOM 624 O O . ARG A 1 76 ? 13.867 28.531 16.344 1 87.25 76 ARG A O 1
ATOM 631 N N . THR A 1 77 ? 15.961 27.578 16.688 1 88.62 77 THR A N 1
ATOM 632 C CA . THR A 1 77 ? 15.914 26.844 15.422 1 88.62 77 THR A CA 1
ATOM 633 C C . THR A 1 77 ? 15.125 25.547 15.586 1 88.62 77 THR A C 1
ATOM 635 O O . THR A 1 77 ? 15.422 24.734 16.469 1 88.62 77 THR A O 1
ATOM 638 N N . ARG A 1 78 ? 14.031 25.469 14.844 1 89.44 78 ARG A N 1
ATOM 639 C CA . ARG A 1 78 ? 13.219 24.266 14.836 1 89.44 78 ARG A CA 1
ATOM 640 C C . ARG A 1 78 ? 13.266 23.578 13.469 1 89.44 78 ARG A C 1
ATOM 642 O O . ARG A 1 78 ? 13.891 24.094 12.531 1 89.44 78 ARG A O 1
ATOM 649 N N . HIS A 1 79 ? 12.836 22.266 13.5 1 93.75 79 HIS A N 1
ATOM 650 C CA . HIS A 1 79 ? 12.867 21.531 12.25 1 93.75 79 HIS A CA 1
ATOM 651 C C . HIS A 1 79 ? 11.484 21.016 11.875 1 93.75 79 HIS A C 1
ATOM 653 O O . HIS A 1 79 ? 10.664 20.734 12.75 1 93.75 79 HIS A O 1
ATOM 659 N N . GLU A 1 80 ? 11.273 21.031 10.602 1 96.5 80 GLU A N 1
ATOM 660 C CA . GLU A 1 80 ? 10.055 20.422 10.086 1 96.5 80 GLU A CA 1
ATOM 661 C C . GLU A 1 80 ? 10.375 19.344 9.055 1 96.5 80 GLU A C 1
ATOM 663 O O . GLU A 1 80 ? 11.461 19.328 8.469 1 96.5 80 GLU A O 1
ATOM 668 N N . TYR A 1 81 ? 9.547 18.422 8.914 1 97.44 81 TYR A N 1
ATOM 669 C CA . TYR A 1 81 ? 9.617 17.344 7.93 1 97.44 81 TYR A CA 1
ATOM 670 C C . TYR A 1 81 ? 8.617 17.578 6.801 1 97.44 81 TYR A C 1
ATOM 672 O O . TYR A 1 81 ? 7.418 17.734 7.047 1 97.44 81 TYR A O 1
ATOM 680 N N . ARG A 1 82 ? 9.148 17.609 5.59 1 97.38 82 ARG A N 1
ATOM 681 C CA . ARG A 1 82 ? 8.297 17.797 4.422 1 97.38 82 ARG A CA 1
ATOM 682 C C . ARG A 1 82 ? 8.445 16.641 3.447 1 97.38 82 ARG A C 1
ATOM 684 O O . ARG A 1 82 ? 9.547 16.125 3.246 1 97.38 82 ARG A O 1
ATOM 691 N N . LEU A 1 83 ? 7.352 16.297 2.863 1 97.94 83 LEU A N 1
ATOM 692 C CA . LEU A 1 83 ? 7.398 15.258 1.837 1 97.94 83 LEU A CA 1
ATOM 693 C C . LEU A 1 83 ? 8.156 15.75 0.607 1 97.94 83 LEU A C 1
ATOM 695 O O . LEU A 1 83 ? 7.941 16.875 0.147 1 97.94 83 LEU A O 1
ATOM 699 N N . THR A 1 84 ? 9.07 14.945 0.109 1 98.12 84 THR A N 1
ATOM 700 C CA . THR A 1 84 ? 9.672 15.188 -1.199 1 98.12 84 THR A CA 1
ATOM 701 C C . THR A 1 84 ? 8.75 14.711 -2.314 1 98.12 84 THR A C 1
ATOM 703 O O . THR A 1 84 ? 7.645 14.227 -2.051 1 98.12 84 THR A O 1
ATOM 706 N N . GLU A 1 85 ? 9.219 14.875 -3.562 1 97.38 85 GLU A N 1
ATOM 707 C CA . GLU A 1 85 ? 8.469 14.297 -4.676 1 97.38 85 GLU A CA 1
ATOM 708 C C . GLU A 1 85 ? 8.367 12.781 -4.539 1 97.38 85 GLU A C 1
ATOM 710 O O . GLU A 1 85 ? 7.309 12.195 -4.805 1 97.38 85 GLU A O 1
ATOM 715 N N . LYS A 1 86 ? 9.484 12.203 -4.098 1 98.06 86 LYS A N 1
ATOM 716 C CA . LYS A 1 86 ? 9.523 10.766 -3.865 1 98.06 86 LYS A CA 1
ATOM 717 C C . LYS A 1 86 ? 8.484 10.352 -2.826 1 98.06 86 LYS A C 1
ATOM 719 O O . LYS A 1 86 ? 7.824 9.32 -2.979 1 98.06 86 LYS A O 1
ATOM 724 N N . GLY A 1 87 ? 8.328 11.133 -1.786 1 98.25 87 GLY A N 1
ATOM 725 C CA . GLY A 1 87 ? 7.324 10.891 -0.759 1 98.25 87 GLY A CA 1
ATOM 726 C C . GLY A 1 87 ? 5.906 11.133 -1.242 1 98.25 87 GLY A C 1
ATOM 727 O O . GLY A 1 87 ? 5.004 10.344 -0.953 1 98.25 87 GLY A O 1
ATOM 728 N N . MET A 1 88 ? 5.734 12.195 -2.025 1 97.5 88 MET A N 1
ATOM 729 C CA . MET A 1 88 ? 4.418 12.547 -2.549 1 97.5 88 MET A CA 1
ATOM 730 C C . MET A 1 88 ? 3.893 11.453 -3.475 1 97.5 88 MET A C 1
ATOM 732 O O . MET A 1 88 ? 2.688 11.203 -3.525 1 97.5 88 MET A O 1
ATOM 736 N N . ASP A 1 89 ? 4.789 10.805 -4.109 1 97.25 89 ASP A N 1
ATOM 737 C CA . ASP A 1 89 ? 4.422 9.789 -5.086 1 97.25 89 ASP A CA 1
ATOM 738 C C . ASP A 1 89 ? 3.938 8.516 -4.398 1 97.25 89 ASP A C 1
ATOM 740 O O . ASP A 1 89 ? 3.52 7.562 -5.066 1 97.25 89 ASP A O 1
ATOM 744 N N . LEU A 1 90 ? 3.898 8.516 -3.061 1 98.19 90 LEU A N 1
ATOM 745 C CA . LEU A 1 90 ? 3.387 7.371 -2.318 1 98.19 90 LEU A CA 1
ATOM 746 C C . LEU A 1 90 ? 1.896 7.527 -2.035 1 98.19 90 LEU A C 1
ATOM 748 O O . LEU A 1 90 ? 1.254 6.602 -1.538 1 98.19 90 LEU A O 1
ATOM 752 N N . TYR A 1 91 ? 1.341 8.648 -2.426 1 98.38 91 TYR A N 1
ATOM 753 C CA . TYR A 1 91 ? -0.059 8.938 -2.139 1 98.38 91 TYR A CA 1
ATOM 754 C C . TYR A 1 91 ? -0.969 7.867 -2.727 1 98.38 91 TYR A C 1
ATOM 756 O O . TYR A 1 91 ? -1.902 7.406 -2.064 1 98.38 91 TYR A O 1
ATOM 764 N N . PRO A 1 92 ? -0.706 7.34 -3.975 1 98 92 PRO A N 1
ATOM 765 C CA . PRO A 1 92 ? -1.58 6.301 -4.52 1 98 92 PRO A CA 1
ATOM 766 C C . PRO A 1 92 ? -1.578 5.027 -3.674 1 98 92 PRO A C 1
ATOM 768 O O . PRO A 1 92 ? -2.592 4.328 -3.604 1 98 92 PRO A O 1
ATOM 771 N N . VAL A 1 93 ? -0.454 4.727 -3.016 1 98.25 93 VAL A N 1
ATOM 772 C CA . VAL A 1 93 ? -0.398 3.566 -2.133 1 98.25 93 VAL A CA 1
ATOM 773 C C . VAL A 1 93 ? -1.38 3.75 -0.978 1 98.25 93 VAL A C 1
ATOM 775 O O . VAL A 1 93 ? -2.174 2.854 -0.683 1 98.25 93 VAL A O 1
ATOM 778 N N . LEU A 1 94 ? -1.372 4.898 -0.353 1 98.38 94 LEU A N 1
ATOM 779 C CA . LEU A 1 94 ? -2.27 5.184 0.762 1 98.38 94 LEU A CA 1
ATOM 780 C C . LEU A 1 94 ? -3.723 5.191 0.302 1 98.38 94 LEU A C 1
ATOM 782 O O . LEU A 1 94 ? -4.609 4.711 1.016 1 98.38 94 LEU A O 1
ATOM 786 N N . MET A 1 95 ? -3.961 5.727 -0.908 1 98.12 95 MET A N 1
ATOM 787 C CA . MET A 1 95 ? -5.324 5.789 -1.421 1 98.12 95 MET A CA 1
ATOM 788 C C . MET A 1 95 ? -5.844 4.391 -1.75 1 98.12 95 MET A C 1
ATOM 790 O O . MET A 1 95 ? -7.035 4.117 -1.592 1 98.12 95 MET A O 1
ATOM 794 N N . ALA A 1 96 ? -4.957 3.52 -2.219 1 98.12 96 ALA A N 1
ATOM 795 C CA . ALA A 1 96 ? -5.359 2.137 -2.455 1 98.12 96 ALA A CA 1
ATOM 796 C C . ALA A 1 96 ? -5.707 1.436 -1.145 1 98.12 96 ALA A C 1
ATOM 798 O O . ALA A 1 96 ? -6.695 0.702 -1.068 1 98.12 96 ALA A O 1
ATOM 799 N N . LEU A 1 97 ? -4.91 1.669 -0.116 1 98.19 97 LEU A N 1
ATOM 800 C CA . LEU A 1 97 ? -5.207 1.138 1.21 1 98.19 97 LEU A CA 1
ATOM 801 C C . LEU A 1 97 ? -6.551 1.655 1.713 1 98.19 97 LEU A C 1
ATOM 803 O O . LEU A 1 97 ? -7.359 0.888 2.24 1 98.19 97 LEU A O 1
ATOM 807 N N . ARG A 1 98 ? -6.777 2.941 1.498 1 98.12 98 ARG A N 1
ATOM 808 C CA . ARG A 1 98 ? -8.031 3.568 1.911 1 98.12 98 ARG A CA 1
ATOM 809 C C . ARG A 1 98 ? -9.227 2.904 1.237 1 98.12 98 ARG A C 1
ATOM 811 O O . ARG A 1 98 ? -10.219 2.582 1.896 1 98.12 98 ARG A O 1
ATOM 818 N N . ALA A 1 99 ? -9.109 2.693 -0.057 1 97.56 99 ALA A N 1
ATOM 819 C CA . ALA A 1 99 ? -10.203 2.102 -0.813 1 97.56 99 ALA A CA 1
ATOM 820 C C . ALA A 1 99 ? -10.555 0.714 -0.28 1 97.56 99 ALA A C 1
ATOM 822 O O . ALA A 1 99 ? -11.734 0.387 -0.104 1 97.56 99 ALA A O 1
ATOM 823 N N . TRP A 1 100 ? -9.57 -0.082 -0.029 1 98 100 TRP A N 1
ATOM 824 C CA . TRP A 1 100 ? -9.781 -1.414 0.53 1 98 100 TRP A CA 1
ATOM 825 C C . TRP A 1 100 ? -10.375 -1.33 1.932 1 98 100 TRP A C 1
ATOM 827 O O . TRP A 1 100 ? -11.305 -2.064 2.262 1 98 100 TRP A O 1
ATOM 837 N N . GLY A 1 101 ? -9.867 -0.415 2.779 1 97.56 101 GLY A N 1
ATOM 838 C CA . GLY A 1 101 ? -10.398 -0.201 4.117 1 97.56 101 GLY A CA 1
ATOM 839 C C . GLY A 1 101 ? -11.844 0.249 4.117 1 97.56 101 GLY A C 1
ATOM 840 O O . GLY A 1 101 ? -12.633 -0.189 4.953 1 97.56 101 GLY A O 1
ATOM 841 N N . ASP A 1 102 ? -12.148 1.153 3.205 1 97.44 102 ASP A N 1
ATOM 842 C CA . ASP A 1 102 ? -13.523 1.62 3.082 1 97.44 102 ASP A CA 1
ATOM 843 C C . ASP A 1 102 ? -14.469 0.461 2.783 1 97.44 102 ASP A C 1
ATOM 845 O O . ASP A 1 102 ? -15.57 0.391 3.34 1 97.44 102 ASP A O 1
ATOM 849 N N . LYS A 1 103 ? -14.062 -0.429 1.942 1 97 103 LYS A N 1
ATOM 850 C CA . LYS A 1 103 ? -14.922 -1.508 1.467 1 97 103 LYS A CA 1
ATOM 851 C C . LYS A 1 103 ? -15.047 -2.611 2.514 1 97 103 LYS A C 1
ATOM 853 O O . LYS A 1 103 ? -16.141 -3.164 2.709 1 97 103 LYS A O 1
ATOM 858 N N . TYR A 1 104 ? -13.977 -2.875 3.256 1 97.44 104 TYR A N 1
ATOM 859 C CA . TYR A 1 104 ? -13.992 -4.117 4.016 1 97.44 104 TYR A CA 1
ATOM 860 C C . TYR A 1 104 ? -13.867 -3.846 5.512 1 97.44 104 TYR A C 1
ATOM 862 O O . TYR A 1 104 ? -14.055 -4.746 6.332 1 97.44 104 TYR A O 1
ATOM 870 N N . MET A 1 105 ? -13.617 -2.568 5.891 1 95.88 105 MET A N 1
ATOM 871 C CA . MET A 1 105 ? -13.359 -2.336 7.309 1 95.88 105 MET A CA 1
ATOM 872 C C . MET A 1 105 ? -14.172 -1.151 7.824 1 95.88 105 MET A C 1
ATOM 874 O O . MET A 1 105 ? -13.93 -0.655 8.922 1 95.88 105 MET A O 1
ATOM 878 N N . ALA A 1 106 ? -15.039 -0.629 7.035 1 95.62 106 ALA A N 1
ATOM 879 C CA . ALA A 1 106 ? -15.891 0.495 7.418 1 95.62 106 ALA A CA 1
ATOM 880 C C . ALA A 1 106 ? -17.359 0.184 7.152 1 95.62 106 ALA A C 1
ATOM 882 O O . ALA A 1 106 ? -17.969 0.767 6.254 1 95.62 106 ALA A O 1
ATOM 883 N N . PRO A 1 107 ? -17.922 -0.693 7.965 1 93.19 107 PRO A N 1
ATOM 884 C CA . PRO A 1 107 ? -19.297 -1.146 7.719 1 93.19 107 PRO A CA 1
ATOM 885 C C . PRO A 1 107 ? -20.297 -0 7.73 1 93.19 107 PRO A C 1
ATOM 887 O O . PRO A 1 107 ? -21.328 -0.07 7.047 1 93.19 107 PRO A O 1
ATOM 890 N N . ASP A 1 108 ? -20.047 1.045 8.492 1 94.5 108 ASP A N 1
ATOM 891 C CA . ASP A 1 108 ? -20.969 2.168 8.578 1 94.5 108 ASP A CA 1
ATOM 892 C C . ASP A 1 108 ? -20.594 3.271 7.59 1 94.5 108 ASP A C 1
ATOM 894 O O . ASP A 1 108 ? -21.031 4.414 7.727 1 94.5 108 ASP A O 1
ATOM 898 N N . GLY A 1 109 ? -19.719 2.961 6.641 1 95.75 109 GLY A N 1
ATOM 899 C CA . GLY A 1 109 ? -19.25 3.928 5.664 1 95.75 109 GLY A CA 1
ATOM 900 C C . GLY A 1 109 ? -17.859 4.453 5.965 1 95.75 109 GLY A C 1
ATOM 901 O O . GLY A 1 109 ? -17.328 4.215 7.051 1 95.75 109 GLY A O 1
ATOM 902 N N . PRO A 1 110 ? -17.391 5.223 4.977 1 96.94 110 PRO A N 1
ATOM 903 C CA . PRO A 1 110 ? -16.031 5.754 5.164 1 96.94 110 PRO A CA 1
ATOM 904 C C . PRO A 1 110 ? -15.945 6.73 6.332 1 96.94 110 PRO A C 1
ATOM 906 O O . PRO A 1 110 ? -16.891 7.457 6.613 1 96.94 110 PRO A O 1
ATOM 909 N N . PHE A 1 111 ? -14.789 6.711 6.988 1 96.19 111 PHE A N 1
ATOM 910 C CA . PHE A 1 111 ? -14.57 7.637 8.094 1 96.19 111 PHE A CA 1
ATOM 911 C C . PHE A 1 111 ? -14.281 9.039 7.57 1 96.19 111 PHE A C 1
ATOM 913 O O . PHE A 1 111 ? -14.648 10.031 8.211 1 96.19 111 PHE A O 1
ATOM 920 N N . ALA A 1 112 ? -13.625 9.102 6.469 1 97.38 112 ALA A N 1
ATOM 921 C CA . ALA A 1 112 ? -13.344 10.367 5.789 1 97.38 112 ALA A CA 1
ATOM 922 C C . ALA A 1 112 ? -13.625 10.258 4.293 1 97.38 112 ALA A C 1
ATOM 924 O O . ALA A 1 112 ? -13.438 9.195 3.697 1 97.38 112 ALA A O 1
ATOM 925 N N . LEU A 1 113 ? -14.047 11.344 3.75 1 97.75 113 LEU A N 1
ATOM 926 C CA . LEU A 1 113 ? -14.219 11.461 2.305 1 97.75 113 LEU A CA 1
ATOM 927 C C . LEU A 1 113 ? -13.047 12.219 1.683 1 97.75 113 LEU A C 1
ATOM 929 O O . LEU A 1 113 ? -12.672 13.289 2.16 1 97.75 113 LEU A O 1
ATOM 933 N N . TYR A 1 114 ? -12.43 11.648 0.737 1 98.12 114 TYR A N 1
ATOM 934 C CA . TYR A 1 114 ? -11.344 12.266 -0.024 1 98.12 114 TYR A CA 1
ATOM 935 C C . TYR A 1 114 ? -11.867 12.859 -1.327 1 98.12 114 TYR A C 1
ATOM 937 O O . TYR A 1 114 ? -12.18 12.133 -2.271 1 98.12 114 TYR A O 1
ATOM 945 N N . LEU A 1 115 ? -11.883 14.172 -1.361 1 98.56 115 LEU A N 1
ATOM 946 C CA . LEU A 1 115 ? -12.625 14.844 -2.422 1 98.56 115 LEU A CA 1
ATOM 947 C C . LEU A 1 115 ? -11.688 15.68 -3.291 1 98.56 115 LEU A C 1
ATOM 949 O O . LEU A 1 115 ? -10.727 16.266 -2.789 1 98.56 115 LEU A O 1
ATOM 953 N N . HIS A 1 116 ? -12.016 15.695 -4.59 1 98.56 116 HIS A N 1
ATOM 954 C CA . HIS A 1 116 ? -11.328 16.609 -5.492 1 98.56 116 HIS A CA 1
ATOM 955 C C . HIS A 1 116 ? -11.641 18.062 -5.148 1 98.56 116 HIS A C 1
ATOM 957 O O . HIS A 1 116 ? -12.805 18.484 -5.188 1 98.56 116 HIS A O 1
ATOM 963 N N . SER A 1 117 ? -10.664 18.859 -4.879 1 97.31 117 SER A N 1
ATOM 964 C CA . SER A 1 117 ? -10.844 20.25 -4.473 1 97.31 117 SER A CA 1
ATOM 965 C C . SER A 1 117 ? -11.523 21.062 -5.566 1 97.31 117 SER A C 1
ATOM 967 O O . SER A 1 117 ? -12.258 22 -5.277 1 97.31 117 SER A O 1
ATOM 969 N N . GLY A 1 118 ? -11.453 20.688 -6.75 1 95.12 118 GLY A N 1
ATOM 970 C CA . GLY A 1 118 ? -11.93 21.484 -7.867 1 95.12 118 GLY A CA 1
ATOM 971 C C . GLY A 1 118 ? -13.406 21.266 -8.164 1 95.12 118 GLY A C 1
ATOM 972 O O . GLY A 1 118 ? -14.07 22.172 -8.68 1 95.12 118 GLY A O 1
ATOM 973 N N . CYS A 1 119 ? -13.969 20.109 -7.793 1 97.81 119 CYS A N 1
ATOM 974 C CA . CYS A 1 119 ? -15.336 19.859 -8.242 1 97.81 119 CYS A CA 1
ATOM 975 C C . CYS A 1 119 ? -16.125 19.094 -7.184 1 97.81 119 CYS A C 1
ATOM 977 O O . CYS A 1 119 ? -17.312 18.828 -7.355 1 97.81 119 CYS A O 1
ATOM 979 N N . GLY A 1 120 ? -15.484 18.609 -6.172 1 97.75 120 GLY A N 1
ATOM 980 C CA . GLY A 1 120 ? -16.156 17.922 -5.078 1 97.75 120 GLY A CA 1
ATOM 981 C C . GLY A 1 120 ? -16.375 16.453 -5.336 1 97.75 120 GLY A C 1
ATOM 982 O O . GLY A 1 120 ? -16.922 15.734 -4.488 1 97.75 120 GLY A O 1
ATOM 983 N N . GLY A 1 121 ? -15.875 15.992 -6.496 1 98.12 121 GLY A N 1
ATOM 984 C CA . GLY A 1 121 ? -15.945 14.562 -6.754 1 98.12 121 GLY A CA 1
ATOM 985 C C . GLY A 1 121 ? -15.047 13.75 -5.844 1 98.12 121 GLY A C 1
ATOM 986 O O . GLY A 1 121 ? -14.117 14.281 -5.242 1 98.12 121 GLY A O 1
ATOM 987 N N . ARG A 1 122 ? -15.344 12.445 -5.781 1 97.94 122 ARG A N 1
ATOM 988 C CA . ARG A 1 122 ? -14.547 11.555 -4.945 1 97.94 122 ARG A CA 1
ATOM 989 C C . ARG A 1 122 ? -13.258 11.141 -5.645 1 97.94 122 ARG A C 1
ATOM 991 O O . ARG A 1 122 ? -13.25 10.922 -6.859 1 97.94 122 ARG A O 1
ATOM 998 N N . SER A 1 123 ? -12.203 11.109 -4.871 1 97.88 123 SER A N 1
ATOM 999 C CA . SER A 1 123 ? -10.961 10.555 -5.387 1 97.88 123 SER A CA 1
ATOM 1000 C C . SER A 1 123 ? -10.984 9.031 -5.391 1 97.88 123 SER A C 1
ATOM 1002 O O . SER A 1 123 ? -11.312 8.406 -4.375 1 97.88 123 SER A O 1
ATOM 1004 N N . THR A 1 124 ? -10.695 8.414 -6.52 1 96.81 124 THR A N 1
ATOM 1005 C CA . THR A 1 124 ? -10.734 6.965 -6.656 1 96.81 124 THR A CA 1
ATOM 1006 C C . THR A 1 124 ? -9.461 6.445 -7.305 1 96.81 124 THR A C 1
ATOM 1008 O O . THR A 1 124 ? -8.914 7.074 -8.219 1 96.81 124 THR A O 1
ATOM 1011 N N . VAL A 1 125 ? -8.953 5.32 -6.738 1 96.44 125 VAL A N 1
ATOM 1012 C CA . VAL A 1 125 ? -7.82 4.637 -7.355 1 96.44 125 VAL A CA 1
ATOM 1013 C C . VAL A 1 125 ? -8.328 3.598 -8.352 1 96.44 125 VAL A C 1
ATOM 1015 O O . VAL A 1 125 ? -9.227 2.818 -8.047 1 96.44 125 VAL A O 1
ATOM 1018 N N . HIS A 1 126 ? -7.703 3.605 -9.477 1 94.69 126 HIS A N 1
ATOM 1019 C CA . HIS A 1 126 ? -8.078 2.648 -10.516 1 94.69 126 HIS A CA 1
ATOM 1020 C C . HIS A 1 126 ? -6.844 2.008 -11.141 1 94.69 126 HIS A C 1
ATOM 1022 O O . HIS A 1 126 ? -5.805 2.66 -11.281 1 94.69 126 HIS A O 1
ATOM 1028 N N . LEU A 1 127 ? -6.961 0.756 -11.445 1 97.19 127 LEU A N 1
ATOM 1029 C CA . LEU A 1 127 ? -6.004 0.064 -12.305 1 97.19 127 LEU A CA 1
ATOM 1030 C C . LEU A 1 127 ? -6.504 0.012 -13.742 1 97.19 127 LEU A C 1
ATOM 1032 O O . LEU A 1 127 ? -7.605 -0.476 -14.008 1 97.19 127 LEU A O 1
ATOM 1036 N N . GLY A 1 128 ? -5.719 0.548 -14.648 1 97.19 128 GLY A N 1
ATOM 1037 C CA . GLY A 1 128 ? -6.172 0.601 -16.031 1 97.19 128 GLY A CA 1
ATOM 1038 C C . GLY A 1 128 ? -5.094 0.204 -17.031 1 97.19 128 GLY A C 1
ATOM 1039 O O . GLY A 1 128 ? -3.924 0.081 -16.672 1 97.19 128 GLY A O 1
ATOM 1040 N N . CYS A 1 129 ? -5.531 -0.032 -18.25 1 98.06 129 CYS A N 1
ATOM 1041 C CA . CYS A 1 129 ? -4.625 -0.274 -19.359 1 98.06 129 CYS A CA 1
ATOM 1042 C C . CYS A 1 129 ? -4.266 1.029 -20.062 1 98.06 129 CYS A C 1
ATOM 1044 O O . CYS A 1 129 ? -5.148 1.822 -20.406 1 98.06 129 CYS A O 1
ATOM 1046 N N . ASP A 1 130 ? -3.002 1.256 -20.328 1 96.62 130 ASP A N 1
ATOM 1047 C CA . ASP A 1 130 ? -2.6 2.531 -20.922 1 96.62 130 ASP A CA 1
ATOM 1048 C C . ASP A 1 130 ? -2.775 2.52 -22.438 1 96.62 130 ASP A C 1
ATOM 1050 O O . ASP A 1 130 ? -2.533 3.529 -23.094 1 96.62 130 ASP A O 1
ATOM 1054 N N . ARG A 1 131 ? -3.135 1.421 -22.953 1 97.81 131 ARG A N 1
ATOM 1055 C CA . ARG A 1 131 ? -3.34 1.316 -24.391 1 97.81 131 ARG A CA 1
ATOM 1056 C C . ARG A 1 131 ? -4.824 1.364 -24.734 1 97.81 131 ARG A C 1
ATOM 1058 O O . ARG A 1 131 ? -5.25 2.182 -25.547 1 97.81 131 ARG A O 1
ATOM 1065 N N . CYS A 1 132 ? -5.703 0.581 -24.172 1 97.75 132 CYS A N 1
ATOM 1066 C CA . CYS A 1 132 ? -7.109 0.506 -24.562 1 97.75 132 CYS A CA 1
ATOM 1067 C C . CYS A 1 132 ? -7.988 1.268 -23.578 1 97.75 132 CYS A C 1
ATOM 1069 O O . CYS A 1 132 ? -9.18 1.469 -23.828 1 97.75 132 CYS A O 1
ATOM 1071 N N . GLY A 1 133 ? -7.473 1.604 -22.438 1 94.94 133 GLY A N 1
ATOM 1072 C CA . GLY A 1 133 ? -8.188 2.451 -21.484 1 94.94 133 GLY A CA 1
ATOM 1073 C C . GLY A 1 133 ? -9.125 1.679 -20.578 1 94.94 133 GLY A C 1
ATOM 1074 O O . GLY A 1 133 ? -9.727 2.25 -19.672 1 94.94 133 GLY A O 1
ATOM 1075 N N . ARG A 1 134 ? -9.211 0.425 -20.656 1 96.38 134 ARG A N 1
ATOM 1076 C CA . ARG A 1 134 ? -10.109 -0.396 -19.859 1 96.38 134 ARG A CA 1
ATOM 1077 C C . ARG A 1 134 ? -9.609 -0.521 -18.422 1 96.38 134 ARG A C 1
ATOM 1079 O O . ARG A 1 134 ? -8.398 -0.564 -18.188 1 96.38 134 ARG A O 1
ATOM 1086 N N . GLU A 1 135 ? -10.617 -0.559 -17.5 1 96.12 135 GLU A N 1
ATOM 1087 C CA . GLU A 1 135 ? -10.297 -0.908 -16.125 1 96.12 135 GLU A CA 1
ATOM 1088 C C . GLU A 1 135 ? -9.859 -2.367 -16 1 96.12 135 GLU A C 1
ATOM 1090 O O . GLU A 1 135 ? -10.453 -3.246 -16.625 1 96.12 135 GLU A O 1
ATOM 1095 N N . LEU A 1 136 ? -8.836 -2.574 -15.234 1 97.38 136 LEU A N 1
ATOM 1096 C CA . LEU A 1 136 ? -8.273 -3.914 -15.109 1 97.38 136 LEU A CA 1
ATOM 1097 C C . LEU A 1 136 ? -8.438 -4.441 -13.688 1 97.38 136 LEU A C 1
ATOM 1099 O O . LEU A 1 136 ? -8.578 -3.66 -12.742 1 97.38 136 LEU A O 1
ATOM 1103 N N . THR A 1 137 ? -8.539 -5.754 -13.578 1 95.81 137 THR A N 1
ATOM 1104 C CA . THR A 1 137 ? -8.344 -6.5 -12.344 1 95.81 137 THR A CA 1
ATOM 1105 C C . THR A 1 137 ? -7.125 -7.414 -12.453 1 95.81 137 THR A C 1
ATOM 1107 O O . THR A 1 137 ? -6.484 -7.48 -13.5 1 95.81 137 THR A O 1
ATOM 1110 N N . ALA A 1 138 ? -6.75 -8.062 -11.359 1 96.31 138 ALA A N 1
ATOM 1111 C CA . ALA A 1 138 ? -5.621 -8.992 -11.367 1 96.31 138 ALA A CA 1
ATOM 1112 C C . ALA A 1 138 ? -5.793 -10.047 -12.461 1 96.31 138 ALA A C 1
ATOM 1114 O O . ALA A 1 138 ? -4.809 -10.523 -13.023 1 96.31 138 ALA A O 1
ATOM 1115 N N . ARG A 1 139 ? -7.031 -10.398 -12.836 1 95.69 139 ARG A N 1
ATOM 1116 C CA . ARG A 1 139 ? -7.328 -11.453 -13.797 1 95.69 139 ARG A CA 1
ATOM 1117 C C . ARG A 1 139 ? -6.98 -11.016 -15.211 1 95.69 139 ARG A C 1
ATOM 1119 O O . ARG A 1 139 ? -6.895 -11.844 -16.125 1 95.69 139 ARG A O 1
ATOM 1126 N N . ASP A 1 140 ? -6.77 -9.727 -15.406 1 97.5 140 ASP A N 1
ATOM 1127 C CA . ASP A 1 140 ? -6.543 -9.164 -16.734 1 97.5 140 ASP A CA 1
ATOM 1128 C C . ASP A 1 140 ? -5.059 -8.906 -16.969 1 97.5 140 ASP A C 1
ATOM 1130 O O . ASP A 1 140 ? -4.676 -8.375 -18.016 1 97.5 140 ASP A O 1
ATOM 1134 N N . VAL A 1 141 ? -4.195 -9.266 -16.031 1 98 141 VAL A N 1
ATOM 1135 C CA . VAL A 1 141 ? -2.805 -8.828 -16.094 1 98 141 VAL A CA 1
ATOM 1136 C C . VAL A 1 141 ? -1.89 -10.039 -16.281 1 98 141 VAL A C 1
ATOM 1138 O O . VAL A 1 141 ? -2.045 -11.047 -15.586 1 98 141 VAL A O 1
ATOM 1141 N N . GLU A 1 142 ? -0.999 -9.977 -17.188 1 97.25 142 GLU A N 1
ATOM 1142 C CA . GLU A 1 142 ? 0.057 -10.961 -17.422 1 97.25 142 GLU A CA 1
ATOM 1143 C C . GLU A 1 142 ? 1.438 -10.336 -17.234 1 97.25 142 GLU A C 1
ATOM 1145 O O . GLU A 1 142 ? 1.639 -9.156 -17.531 1 97.25 142 GLU A O 1
ATOM 1150 N N . LEU A 1 143 ? 2.371 -11.188 -16.812 1 96.12 143 LEU A N 1
ATOM 1151 C CA . LEU A 1 143 ? 3.699 -10.68 -16.5 1 96.12 143 LEU A CA 1
ATOM 1152 C C . LEU A 1 143 ? 4.711 -11.078 -17.562 1 96.12 143 LEU A C 1
ATOM 1154 O O . LEU A 1 143 ? 4.68 -12.211 -18.062 1 96.12 143 LEU A O 1
ATOM 1158 N N . GLU A 1 144 ? 5.586 -10.172 -17.922 1 96.12 144 GLU A N 1
ATOM 1159 C CA . GLU A 1 144 ? 6.758 -10.43 -18.75 1 96.12 144 GLU A CA 1
ATOM 1160 C C . GLU A 1 144 ? 8.023 -9.859 -18.094 1 96.12 144 GLU A C 1
ATOM 1162 O O . GLU A 1 144 ? 7.953 -8.914 -17.312 1 96.12 144 GLU A O 1
ATOM 1167 N N . SER A 1 145 ? 9.133 -10.508 -18.453 1 95.31 145 SER A N 1
ATOM 1168 C CA . SER A 1 145 ? 10.406 -9.992 -17.953 1 95.31 145 SER A CA 1
ATOM 1169 C C . SER A 1 145 ? 10.68 -8.586 -18.469 1 95.31 145 SER A C 1
ATOM 1171 O O . SER A 1 145 ? 10.422 -8.289 -19.641 1 95.31 145 SER A O 1
ATOM 1173 N N . GLY A 1 146 ? 11.164 -7.746 -17.562 1 95.31 146 GLY A N 1
ATOM 1174 C CA . GLY A 1 146 ? 11.484 -6.379 -17.938 1 95.31 146 GLY A CA 1
ATOM 1175 C C . GLY A 1 146 ? 12.969 -6.152 -18.156 1 95.31 146 GLY A C 1
ATOM 1176 O O . GLY A 1 146 ? 13.773 -7.066 -17.969 1 95.31 146 GLY A O 1
ATOM 1177 N N . PRO A 1 147 ? 13.297 -5.031 -18.641 1 93.75 147 PRO A N 1
ATOM 1178 C CA . PRO A 1 147 ? 14.688 -4.711 -18.953 1 93.75 147 PRO A CA 1
ATOM 1179 C C . PRO A 1 147 ? 15.594 -4.809 -17.719 1 93.75 147 PRO A C 1
ATOM 1181 O O . PRO A 1 147 ? 16.766 -5.184 -17.844 1 93.75 147 PRO A O 1
ATOM 1184 N N . GLY A 1 148 ? 15.023 -4.445 -16.594 1 92.25 148 GLY A N 1
ATOM 1185 C CA . GLY A 1 148 ? 15.828 -4.512 -15.383 1 92.25 148 GLY A CA 1
ATOM 1186 C C . GLY A 1 148 ? 16.25 -5.922 -15.023 1 92.25 148 GLY A C 1
ATOM 1187 O O . GLY A 1 148 ? 17.375 -6.137 -14.531 1 92.25 148 GLY A O 1
ATOM 1188 N N . LEU A 1 149 ? 15.344 -6.832 -15.227 1 91.31 149 LEU A N 1
ATOM 1189 C CA . LEU A 1 149 ? 15.68 -8.227 -14.969 1 91.31 149 LEU A CA 1
ATOM 1190 C C . LEU A 1 149 ? 16.703 -8.734 -15.969 1 91.31 149 LEU A C 1
ATOM 1192 O O . LEU A 1 149 ? 17.656 -9.43 -15.594 1 91.31 149 LEU A O 1
ATOM 1196 N N . ARG A 1 150 ? 16.578 -8.367 -17.141 1 90.06 150 ARG A N 1
ATOM 1197 C CA . ARG A 1 150 ? 17.531 -8.773 -18.188 1 90.06 150 ARG A CA 1
ATOM 1198 C C . ARG A 1 150 ? 18.922 -8.211 -17.906 1 90.06 150 ARG A C 1
ATOM 1200 O O . ARG A 1 150 ? 19.922 -8.906 -18.094 1 90.06 150 ARG A O 1
ATOM 1207 N N . ALA A 1 151 ? 18.891 -7.043 -17.484 1 89.75 151 ALA A N 1
ATOM 1208 C CA . ALA A 1 151 ? 20.156 -6.402 -17.141 1 89.75 151 ALA A CA 1
ATOM 1209 C C . ALA A 1 151 ? 20.844 -7.117 -15.977 1 89.75 151 ALA A C 1
ATOM 1211 O O . ALA A 1 151 ? 22.062 -7.32 -15.992 1 89.75 151 ALA A O 1
ATOM 1212 N N . LEU A 1 152 ? 20.047 -7.426 -15.023 1 87 152 LEU A N 1
ATOM 1213 C CA . LEU A 1 152 ? 20.578 -8.109 -13.852 1 87 152 LEU A CA 1
ATOM 1214 C C . LEU A 1 152 ? 21.141 -9.477 -14.227 1 87 152 LEU A C 1
ATOM 1216 O O . LEU A 1 152 ? 22.203 -9.875 -13.727 1 87 152 LEU A O 1
ATOM 1220 N N . LEU A 1 153 ? 20.5 -10.172 -15.109 1 87 153 LEU A N 1
ATOM 1221 C CA . LEU A 1 153 ? 20.938 -11.5 -15.539 1 87 153 LEU A CA 1
ATOM 1222 C C . LEU A 1 153 ? 22.188 -11.398 -16.406 1 87 153 LEU A C 1
ATOM 1224 O O . LEU A 1 153 ? 23.062 -12.273 -16.344 1 87 153 LEU A O 1
ATOM 1228 N N . ALA A 1 154 ? 22.312 -10.367 -17.141 1 88.5 154 ALA A N 1
ATOM 1229 C CA . ALA A 1 154 ? 23.484 -10.141 -17.984 1 88.5 154 ALA A CA 1
ATOM 1230 C C . ALA A 1 154 ? 24.719 -9.836 -17.141 1 88.5 154 ALA A C 1
ATOM 1232 O O . ALA A 1 154 ? 25.828 -10.211 -17.516 1 88.5 154 ALA A O 1
ATOM 1233 N N . GLU A 1 155 ? 24.5 -9.117 -16.094 1 83.94 155 GLU A N 1
ATOM 1234 C CA . GLU A 1 155 ? 25.625 -8.781 -15.203 1 83.94 155 GLU A CA 1
ATOM 1235 C C . GLU A 1 155 ? 26.125 -10.016 -14.453 1 83.94 155 GLU A C 1
ATOM 1237 O O . GLU A 1 155 ? 27.297 -10.094 -14.102 1 83.94 155 GLU A O 1
ATOM 1242 N N . GLU A 1 156 ? 25.188 -10.906 -14.203 1 77.44 156 GLU A N 1
ATOM 1243 C CA . GLU A 1 156 ? 25.562 -12.125 -13.492 1 77.44 156 GLU A CA 1
ATOM 1244 C C . GLU A 1 156 ? 26.172 -13.156 -14.43 1 77.44 156 GLU A C 1
ATOM 1246 O O . GLU A 1 156 ? 26.766 -14.133 -13.984 1 77.44 156 GLU A O 1
ATOM 1251 N N . ALA A 1 157 ? 26.047 -13.117 -15.781 1 73.56 157 ALA A N 1
ATOM 1252 C CA . ALA A 1 157 ? 26.672 -13.992 -16.766 1 73.56 157 ALA A CA 1
ATOM 1253 C C . ALA A 1 157 ? 28.094 -13.547 -17.078 1 73.56 157 ALA A C 1
ATOM 1255 O O . ALA A 1 157 ? 28.391 -12.352 -17.062 1 73.56 157 ALA A O 1
ATOM 1256 N N . MET B 1 1 ? -0.885 5.418 19.938 1 50.62 1 MET B N 1
ATOM 1257 C CA . MET B 1 1 ? -1.568 4.289 19.312 1 50.62 1 MET B CA 1
ATOM 1258 C C . MET B 1 1 ? -0.727 3.021 19.406 1 50.62 1 MET B C 1
ATOM 1260 O O . MET B 1 1 ? 0.455 3.029 19.047 1 50.62 1 MET B O 1
ATOM 1264 N N . ARG B 1 2 ? -0.977 2.043 20.375 1 56.25 2 ARG B N 1
ATOM 1265 C CA . ARG B 1 2 ? -0.283 0.76 20.453 1 56.25 2 ARG B CA 1
ATOM 1266 C C . ARG B 1 2 ? -0.51 -0.057 19.172 1 56.25 2 ARG B C 1
ATOM 1268 O O . ARG B 1 2 ? -1.513 0.129 18.484 1 56.25 2 ARG B O 1
ATOM 1275 N N . TYR B 1 3 ? 0.604 -0.883 18.656 1 57.91 3 TYR B N 1
ATOM 1276 C CA . TYR B 1 3 ? 0.538 -1.755 17.484 1 57.91 3 TYR B CA 1
ATOM 1277 C C . TYR B 1 3 ? -0.848 -2.371 17.344 1 57.91 3 TYR B C 1
ATOM 1279 O O . TYR B 1 3 ? -1.407 -2.41 16.25 1 57.91 3 TYR B O 1
ATOM 1287 N N . GLY B 1 4 ? -1.371 -2.736 18.469 1 63.22 4 GLY B N 1
ATOM 1288 C CA . GLY B 1 4 ? -2.639 -3.449 18.5 1 63.22 4 GLY B CA 1
ATOM 1289 C C . GLY B 1 4 ? -3.838 -2.541 18.312 1 63.22 4 GLY B C 1
ATOM 1290 O O . GLY B 1 4 ? -4.945 -3.01 18.031 1 63.22 4 GLY B O 1
ATOM 1291 N N . ASP B 1 5 ? -3.557 -1.251 18.172 1 80.94 5 ASP B N 1
ATOM 1292 C CA . ASP B 1 5 ? -4.727 -0.383 18.234 1 80.94 5 ASP B CA 1
ATOM 1293 C C . ASP B 1 5 ? -5.062 0.196 16.875 1 80.94 5 ASP B C 1
ATOM 1295 O O . ASP B 1 5 ? -6.016 0.966 16.734 1 80.94 5 ASP B O 1
ATOM 1299 N N . LEU B 1 6 ? -4.375 -0.28 15.82 1 87.44 6 LEU B N 1
ATOM 1300 C CA . LEU B 1 6 ? -4.641 0.305 14.508 1 87.44 6 LEU B CA 1
ATOM 1301 C C . LEU B 1 6 ? -6.012 -0.115 13.992 1 87.44 6 LEU B C 1
ATOM 1303 O O . LEU B 1 6 ? -6.668 0.639 13.273 1 87.44 6 LEU B O 1
ATOM 1307 N N . ASP B 1 7 ? -6.461 -1.293 14.422 1 83.44 7 ASP B N 1
ATOM 1308 C CA . ASP B 1 7 ? -7.734 -1.824 13.945 1 83.44 7 ASP B CA 1
ATOM 1309 C C . ASP B 1 7 ? -8.906 -1.03 14.523 1 83.44 7 ASP B C 1
ATOM 1311 O O . ASP B 1 7 ? -10.039 -1.149 14.039 1 83.44 7 ASP B O 1
ATOM 1315 N N . ARG B 1 8 ? -8.633 -0.192 15.5 1 86.88 8 ARG B N 1
ATOM 1316 C CA . ARG B 1 8 ? -9.711 0.564 16.125 1 86.88 8 ARG B CA 1
ATOM 1317 C C . ARG B 1 8 ? -9.703 2.018 15.672 1 86.88 8 ARG B C 1
ATOM 1319 O O . ARG B 1 8 ? -10.594 2.793 16.031 1 86.88 8 ARG B O 1
ATOM 1326 N N . GLU B 1 9 ? -8.688 2.373 14.93 1 91.31 9 GLU B N 1
ATOM 1327 C CA . GLU B 1 9 ? -8.578 3.75 14.461 1 91.31 9 GLU B CA 1
ATOM 1328 C C . GLU B 1 9 ? -9.711 4.094 13.5 1 91.31 9 GLU B C 1
ATOM 1330 O O . GLU B 1 9 ? -10.031 3.307 12.602 1 91.31 9 GLU B O 1
ATOM 1335 N N . PRO B 1 10 ? -10.367 5.215 13.695 1 92.62 10 PRO B N 1
ATOM 1336 C CA . PRO B 1 10 ? -11.391 5.648 12.742 1 92.62 10 PRO B CA 1
ATOM 1337 C C . PRO B 1 10 ? -10.797 6.207 11.453 1 92.62 10 PRO B C 1
ATOM 1339 O O . PRO B 1 10 ? -11 7.379 11.125 1 92.62 10 PRO B O 1
ATOM 1342 N N . CYS B 1 11 ? -10.086 5.449 10.789 1 95.06 11 CYS B N 1
ATOM 1343 C CA . CYS B 1 11 ? -9.383 5.785 9.555 1 95.06 11 CYS B CA 1
ATOM 1344 C C . CYS B 1 11 ? -9.289 4.574 8.633 1 95.06 11 CYS B C 1
ATOM 1346 O O . CYS B 1 11 ? -8.773 3.527 9.023 1 95.06 11 CYS B O 1
ATOM 1348 N N . SER B 1 12 ? -9.734 4.789 7.426 1 96.69 12 SER B N 1
ATOM 1349 C CA . SER B 1 12 ? -9.773 3.697 6.461 1 96.69 12 SER B CA 1
ATOM 1350 C C . SER B 1 12 ? -8.383 3.379 5.93 1 96.69 12 SER B C 1
ATOM 1352 O O . SER B 1 12 ? -8.18 2.352 5.281 1 96.69 12 SER B O 1
ATOM 1354 N N . ILE B 1 13 ? -7.414 4.211 6.195 1 97 13 ILE B N 1
ATOM 1355 C CA . ILE B 1 13 ? -6.035 3.932 5.812 1 97 13 ILE B CA 1
ATOM 1356 C C . ILE B 1 13 ? -5.332 3.182 6.941 1 97 13 ILE B C 1
ATOM 1358 O O . ILE B 1 13 ? -4.625 2.201 6.695 1 97 13 ILE B O 1
ATOM 1362 N N . LEU B 1 14 ? -5.559 3.576 8.203 1 95.62 14 LEU B N 1
ATOM 1363 C CA . LEU B 1 14 ? -4.836 3.018 9.336 1 95.62 14 LEU B CA 1
ATOM 1364 C C . LEU B 1 14 ? -5.387 1.645 9.711 1 95.62 14 LEU B C 1
ATOM 1366 O O . LEU B 1 14 ? -4.625 0.746 10.078 1 95.62 14 LEU B O 1
ATOM 1370 N N . ARG B 1 15 ? -6.656 1.388 9.594 1 95.69 15 ARG B N 1
ATOM 1371 C CA . ARG B 1 15 ? -7.246 0.116 9.992 1 95.69 15 ARG B CA 1
ATOM 1372 C C . ARG B 1 15 ? -6.648 -1.042 9.203 1 95.69 15 ARG B C 1
ATOM 1374 O O . ARG B 1 15 ? -6.215 -2.041 9.789 1 95.69 15 ARG B O 1
ATOM 1381 N N . PRO B 1 16 ? -6.48 -0.893 7.871 1 96.88 16 PRO B N 1
ATOM 1382 C CA . PRO B 1 16 ? -5.883 -1.987 7.105 1 96.88 16 PRO B CA 1
ATOM 1383 C C . PRO B 1 16 ? -4.438 -2.271 7.516 1 96.88 16 PRO B C 1
ATOM 1385 O O . PRO B 1 16 ? -3.949 -3.391 7.332 1 96.88 16 PRO B O 1
ATOM 1388 N N . LEU B 1 17 ? -3.762 -1.324 8.102 1 96.06 17 LEU B N 1
ATOM 1389 C CA . LEU B 1 17 ? -2.346 -1.479 8.414 1 96.06 17 LEU B CA 1
ATOM 1390 C C . LEU B 1 17 ? -2.148 -2.449 9.57 1 96.06 17 LEU B C 1
ATOM 1392 O O . LEU B 1 17 ? -1.039 -2.936 9.797 1 96.06 17 LEU B O 1
ATOM 1396 N N . GLY B 1 18 ? -3.246 -2.742 10.336 1 93.81 18 GLY B N 1
ATOM 1397 C CA . GLY B 1 18 ? -3.168 -3.822 11.305 1 93.81 18 GLY B CA 1
ATOM 1398 C C . GLY B 1 18 ? -2.828 -5.164 10.68 1 93.81 18 GLY B C 1
ATOM 1399 O O . GLY B 1 18 ? -2.193 -6.008 11.32 1 93.81 18 GLY B O 1
ATOM 1400 N N . LEU B 1 19 ? -3.172 -5.355 9.492 1 94.69 19 LEU B N 1
ATOM 1401 C CA . LEU B 1 19 ? -2.926 -6.586 8.75 1 94.69 19 LEU B CA 1
ATOM 1402 C C . LEU B 1 19 ? -1.851 -6.375 7.688 1 94.69 19 LEU B C 1
ATOM 1404 O O . LEU B 1 19 ? -0.866 -7.113 7.641 1 94.69 19 LEU B O 1
ATOM 1408 N N . LEU B 1 20 ? -1.975 -5.277 6.941 1 95.94 20 LEU B N 1
ATOM 1409 C CA . LEU B 1 20 ? -1.15 -5.059 5.758 1 95.94 20 LEU B CA 1
ATOM 1410 C C . LEU B 1 20 ? 0.138 -4.328 6.121 1 95.94 20 LEU B C 1
ATOM 1412 O O . LEU B 1 20 ? 1.041 -4.203 5.289 1 95.94 20 LEU B O 1
ATOM 1416 N N . GLY B 1 21 ? 0.184 -3.883 7.352 1 94.12 21 GLY B N 1
ATOM 1417 C CA . GLY B 1 21 ? 1.424 -3.293 7.832 1 94.12 21 GLY B CA 1
ATOM 1418 C C . GLY B 1 21 ? 2.486 -4.324 8.164 1 94.12 21 GLY B C 1
ATOM 1419 O O . GLY B 1 21 ? 3.637 -3.973 8.43 1 94.12 21 GLY B O 1
ATOM 1420 N N . ASP B 1 22 ? 2.102 -5.531 8.172 1 92.25 22 ASP B N 1
ATOM 1421 C CA . ASP B 1 22 ? 3.047 -6.637 8.273 1 92.25 22 ASP B CA 1
ATOM 1422 C C . ASP B 1 22 ? 3.688 -6.941 6.922 1 92.25 22 ASP B C 1
ATOM 1424 O O . ASP B 1 22 ? 2.994 -7.293 5.965 1 92.25 22 ASP B O 1
ATOM 1428 N N . ARG B 1 23 ? 5.012 -6.82 6.902 1 91.06 23 ARG B N 1
ATOM 1429 C CA . ARG B 1 23 ? 5.762 -6.977 5.66 1 91.06 23 ARG B CA 1
ATOM 1430 C C . ARG B 1 23 ? 5.512 -8.344 5.039 1 91.06 23 ARG B C 1
ATOM 1432 O O . ARG B 1 23 ? 5.41 -8.469 3.814 1 91.06 23 ARG B O 1
ATOM 1439 N N . TRP B 1 24 ? 5.387 -9.375 5.84 1 91.62 24 TRP B N 1
ATOM 1440 C CA . TRP B 1 24 ? 5.234 -10.727 5.32 1 91.62 24 TRP B CA 1
ATOM 1441 C C . TRP B 1 24 ? 3.865 -10.914 4.68 1 91.62 24 TRP B C 1
ATOM 1443 O O . TRP B 1 24 ? 3.723 -11.672 3.717 1 91.62 24 TRP B O 1
ATOM 1453 N N . THR B 1 25 ? 2.896 -10.203 5.184 1 95.44 25 THR B N 1
ATOM 1454 C CA . THR B 1 25 ? 1.577 -10.25 4.566 1 95.44 25 THR B CA 1
ATOM 1455 C C . THR B 1 25 ? 1.64 -9.781 3.117 1 95.44 25 THR B C 1
ATOM 1457 O O . THR B 1 25 ? 1.13 -10.453 2.217 1 95.44 25 THR B O 1
ATOM 1460 N N . LEU B 1 26 ? 2.322 -8.688 2.881 1 96.62 26 LEU B N 1
ATOM 1461 C CA . LEU B 1 26 ? 2.42 -8.141 1.534 1 96.62 26 LEU B CA 1
ATOM 1462 C C . LEU B 1 26 ? 3.283 -9.023 0.645 1 96.62 26 LEU B C 1
ATOM 1464 O O . LEU B 1 26 ? 2.992 -9.188 -0.543 1 96.62 26 LEU B O 1
ATOM 1468 N N . VAL B 1 27 ? 4.301 -9.648 1.199 1 95.75 27 VAL B N 1
ATOM 1469 C CA . VAL B 1 27 ? 5.148 -10.562 0.445 1 95.75 27 VAL B CA 1
ATOM 1470 C C . VAL B 1 27 ? 4.352 -11.797 0.044 1 95.75 27 VAL B C 1
ATOM 1472 O O . VAL B 1 27 ? 4.406 -12.234 -1.108 1 95.75 27 VAL B O 1
ATOM 1475 N N . LEU B 1 28 ? 3.564 -12.312 0.994 1 96.81 28 LEU B N 1
ATOM 1476 C CA . LEU B 1 28 ? 2.727 -13.477 0.71 1 96.81 28 LEU B CA 1
ATOM 1477 C C . LEU B 1 28 ? 1.708 -13.156 -0.379 1 96.81 28 LEU B C 1
ATOM 1479 O O . LEU B 1 28 ? 1.459 -13.977 -1.263 1 96.81 28 LEU B O 1
ATOM 1483 N N . LEU B 1 29 ? 1.152 -11.977 -0.335 1 97.75 29 LEU B N 1
ATOM 1484 C CA . LEU B 1 29 ? 0.189 -11.562 -1.35 1 97.75 29 LEU B CA 1
ATOM 1485 C C . LEU B 1 29 ? 0.848 -11.477 -2.723 1 97.75 29 LEU B C 1
ATOM 1487 O O . LEU B 1 29 ? 0.279 -11.938 -3.717 1 97.75 29 LEU B O 1
ATOM 1491 N N . ARG B 1 30 ? 1.99 -10.891 -2.775 1 96.94 30 ARG B N 1
ATOM 1492 C CA . ARG B 1 30 ? 2.721 -10.82 -4.035 1 96.94 30 ARG B CA 1
ATOM 1493 C C . ARG B 1 30 ? 2.938 -12.219 -4.621 1 96.94 30 ARG B C 1
ATOM 1495 O O . ARG B 1 30 ? 2.752 -12.43 -5.82 1 96.94 30 ARG B O 1
ATOM 1502 N N . GLN B 1 31 ? 3.332 -13.172 -3.764 1 96.19 31 GLN B N 1
ATOM 1503 C CA . GLN B 1 31 ? 3.549 -14.547 -4.211 1 96.19 31 GLN B CA 1
ATOM 1504 C C . GLN B 1 31 ? 2.242 -15.188 -4.672 1 96.19 31 GLN B C 1
ATOM 1506 O O . GLN B 1 31 ? 2.219 -15.906 -5.672 1 96.19 31 GLN B O 1
ATOM 1511 N N . ALA B 1 32 ? 1.211 -14.922 -3.947 1 97.25 32 ALA B N 1
ATOM 1512 C CA . ALA B 1 32 ? -0.086 -15.477 -4.324 1 97.25 32 ALA B CA 1
ATOM 1513 C C . ALA B 1 32 ? -0.518 -14.977 -5.699 1 97.25 32 ALA B C 1
ATOM 1515 O O . ALA B 1 32 ? -0.977 -15.758 -6.535 1 97.25 32 ALA B O 1
ATOM 1516 N N . PHE B 1 33 ? -0.334 -13.703 -5.93 1 97.06 33 PHE B N 1
ATOM 1517 C CA . PHE B 1 33 ? -0.707 -13.133 -7.219 1 97.06 33 PHE B CA 1
ATOM 1518 C C . PHE B 1 33 ? 0.195 -13.664 -8.328 1 97.06 33 PHE B C 1
ATOM 1520 O O . PHE B 1 33 ? -0.179 -13.648 -9.5 1 97.06 33 PHE B O 1
ATOM 1527 N N . ALA B 1 34 ? 1.386 -14.125 -7.945 1 94.31 34 ALA B N 1
ATOM 1528 C CA . ALA B 1 34 ? 2.311 -14.719 -8.906 1 94.31 34 ALA B CA 1
ATOM 1529 C C . ALA B 1 34 ? 2.002 -16.188 -9.133 1 94.31 34 ALA B C 1
ATOM 1531 O O . ALA B 1 34 ? 2.691 -16.875 -9.898 1 94.31 34 ALA B O 1
ATOM 1532 N N . GLY B 1 35 ? 1.052 -16.781 -8.32 1 94.81 35 GLY B N 1
ATOM 1533 C CA . GLY B 1 35 ? 0.576 -18.125 -8.641 1 94.81 35 GLY B CA 1
ATOM 1534 C C . GLY B 1 35 ? 0.812 -19.125 -7.52 1 94.81 35 GLY B C 1
ATOM 1535 O O . GLY B 1 35 ? 0.417 -20.281 -7.625 1 94.81 35 GLY B O 1
ATOM 1536 N N . ALA B 1 36 ? 1.46 -18.672 -6.461 1 95.75 36 ALA B N 1
ATOM 1537 C CA . ALA B 1 36 ? 1.663 -19.578 -5.332 1 95.75 36 ALA B CA 1
ATOM 1538 C C . ALA B 1 36 ? 0.331 -19.984 -4.707 1 95.75 36 ALA B C 1
ATOM 1540 O O . ALA B 1 36 ? -0.566 -19.156 -4.547 1 95.75 36 ALA B O 1
ATOM 1541 N N . ARG B 1 37 ? 0.224 -21.281 -4.301 1 95.88 37 ARG B N 1
ATOM 1542 C CA . ARG B 1 37 ? -1.04 -21.781 -3.768 1 95.88 37 ARG B CA 1
ATOM 1543 C C . ARG B 1 37 ? -0.808 -22.688 -2.561 1 95.88 37 ARG B C 1
ATOM 1545 O O . ARG B 1 37 ? -1.644 -22.75 -1.656 1 95.88 37 ARG B O 1
ATOM 1552 N N . ARG B 1 38 ? 0.3 -23.391 -2.615 1 95.56 38 ARG B N 1
ATOM 1553 C CA . ARG B 1 38 ? 0.555 -24.359 -1.564 1 95.56 38 ARG B CA 1
ATOM 1554 C C . ARG B 1 38 ? 1.549 -23.828 -0.542 1 95.56 38 ARG B C 1
ATOM 1556 O O . ARG B 1 38 ? 2.303 -22.891 -0.833 1 95.56 38 ARG B O 1
ATOM 1563 N N . PHE B 1 39 ? 1.554 -24.547 0.671 1 95.94 39 PHE B N 1
ATOM 1564 C CA . PHE B 1 39 ? 2.453 -24.141 1.739 1 95.94 39 PHE B CA 1
ATOM 1565 C C . PHE B 1 39 ? 3.898 -24.125 1.257 1 95.94 39 PHE B C 1
ATOM 1567 O O . PHE B 1 39 ? 4.629 -23.156 1.489 1 95.94 39 PHE B O 1
ATOM 1574 N N . GLU B 1 40 ? 4.277 -25.094 0.533 1 94.44 40 GLU B N 1
ATOM 1575 C CA . GLU B 1 40 ? 5.66 -25.219 0.088 1 94.44 40 GLU B CA 1
ATOM 1576 C C . GLU B 1 40 ? 6.012 -24.156 -0.949 1 94.44 40 GLU B C 1
ATOM 1578 O O . GLU B 1 40 ? 7.152 -23.703 -1.011 1 94.44 40 GLU B O 1
ATOM 1583 N N . ASP B 1 41 ? 5.031 -23.797 -1.823 1 94.5 41 ASP B N 1
ATOM 1584 C CA . ASP B 1 41 ? 5.254 -22.703 -2.768 1 94.5 41 ASP B CA 1
ATOM 1585 C C . ASP B 1 41 ? 5.688 -21.438 -2.043 1 94.5 41 ASP B C 1
ATOM 1587 O O . ASP B 1 41 ? 6.629 -20.766 -2.471 1 94.5 41 ASP B O 1
ATOM 1591 N N . PHE B 1 42 ? 5.02 -21.125 -0.927 1 94.88 42 PHE B N 1
ATOM 1592 C CA . PHE B 1 42 ? 5.309 -19.922 -0.145 1 94.88 42 PHE B CA 1
ATOM 1593 C C . PHE B 1 42 ? 6.621 -20.078 0.615 1 94.88 42 PHE B C 1
ATOM 1595 O O . PHE B 1 42 ? 7.449 -19.172 0.632 1 94.88 42 PHE B O 1
ATOM 1602 N N . HIS B 1 43 ? 6.801 -21.219 1.195 1 93.38 43 HIS B N 1
ATOM 1603 C CA . HIS B 1 43 ? 7.973 -21.453 2.031 1 93.38 43 HIS B CA 1
ATOM 1604 C C . HIS B 1 43 ? 9.258 -21.375 1.218 1 93.38 43 HIS B C 1
ATOM 1606 O O . HIS B 1 43 ? 10.258 -20.828 1.69 1 93.38 43 HIS B O 1
ATOM 1612 N N . ASP B 1 44 ? 9.258 -21.875 0.031 1 88.31 44 ASP B N 1
ATOM 1613 C CA . ASP B 1 44 ? 10.438 -21.938 -0.821 1 88.31 44 ASP B CA 1
ATOM 1614 C C . ASP B 1 44 ? 10.883 -20.531 -1.237 1 88.31 44 ASP B C 1
ATOM 1616 O O . ASP B 1 44 ? 12.07 -20.297 -1.481 1 88.31 44 ASP B O 1
ATOM 1620 N N . HIS B 1 45 ? 9.953 -19.656 -1.269 1 81.12 45 HIS B N 1
ATOM 1621 C CA . HIS B 1 45 ? 10.273 -18.328 -1.788 1 81.12 45 HIS B CA 1
ATOM 1622 C C . HIS B 1 45 ? 10.5 -17.328 -0.656 1 81.12 45 HIS B C 1
ATOM 1624 O O . HIS B 1 45 ? 11.094 -16.266 -0.869 1 81.12 45 HIS B O 1
ATOM 1630 N N . LEU B 1 46 ? 9.961 -17.875 0.449 1 78.62 46 LEU B N 1
ATOM 1631 C CA . LEU B 1 46 ? 10.062 -16.984 1.598 1 78.62 46 LEU B CA 1
ATOM 1632 C C . LEU B 1 46 ? 11.109 -17.484 2.588 1 78.62 46 LEU B C 1
ATOM 1634 O O . LEU B 1 46 ? 11.32 -18.703 2.711 1 78.62 46 LEU B O 1
ATOM 1638 N N . GLY B 1 47 ? 12.047 -16.875 3.064 1 78.75 47 GLY B N 1
ATOM 1639 C CA . GLY B 1 47 ? 13.039 -17.219 4.078 1 78.75 47 GLY B CA 1
ATOM 1640 C C . GLY B 1 47 ? 12.469 -17.234 5.484 1 78.75 47 GLY B C 1
ATOM 1641 O O . GLY B 1 47 ? 13.195 -17.031 6.457 1 78.75 47 GLY B O 1
ATOM 1642 N N . LEU B 1 48 ? 11.164 -17.5 5.574 1 84.56 48 LEU B N 1
ATOM 1643 C CA . LEU B 1 48 ? 10.523 -17.594 6.883 1 84.56 48 LEU B CA 1
ATOM 1644 C C . LEU B 1 48 ? 10.594 -19.016 7.422 1 84.56 48 LEU B C 1
ATOM 1646 O O . LEU B 1 48 ? 10.586 -19.984 6.652 1 84.56 48 LEU B O 1
ATOM 1650 N N . SER B 1 49 ? 10.625 -19.109 8.727 1 91.81 49 SER B N 1
ATOM 1651 C CA . SER B 1 49 ? 10.461 -20.422 9.336 1 91.81 49 SER B CA 1
ATOM 1652 C C . SER B 1 49 ? 9.078 -21 9.047 1 91.81 49 SER B C 1
ATOM 1654 O O . SER B 1 49 ? 8.141 -20.25 8.766 1 91.81 49 SER B O 1
ATOM 1656 N N . ARG B 1 50 ? 8.969 -22.297 9.156 1 94.25 50 ARG B N 1
ATOM 1657 C CA . ARG B 1 50 ? 7.691 -22.969 8.93 1 94.25 50 ARG B CA 1
ATOM 1658 C C . ARG B 1 50 ? 6.637 -22.484 9.922 1 94.25 50 ARG B C 1
ATOM 1660 O O . ARG B 1 50 ? 5.473 -22.328 9.562 1 94.25 50 ARG B O 1
ATOM 1667 N N . SER B 1 51 ? 7.043 -22.266 11.109 1 95.44 51 SER B N 1
ATOM 1668 C CA . SER B 1 51 ? 6.117 -21.812 12.148 1 95.44 51 SER B CA 1
ATOM 1669 C C . SER B 1 51 ? 5.59 -20.422 11.859 1 95.44 51 SER B C 1
ATOM 1671 O O . SER B 1 51 ? 4.391 -20.156 11.984 1 95.44 51 SER B O 1
ATOM 1673 N N . LEU B 1 52 ? 6.469 -19.547 11.461 1 93.75 52 LEU B N 1
ATOM 1674 C CA . LEU B 1 52 ? 6.07 -18.188 11.156 1 93.75 52 LEU B CA 1
ATOM 1675 C C . LEU B 1 52 ? 5.188 -18.141 9.914 1 93.75 52 LEU B C 1
ATOM 1677 O O . LEU B 1 52 ? 4.203 -17.391 9.875 1 93.75 52 LEU B O 1
ATOM 1681 N N . LEU B 1 53 ? 5.578 -18.906 8.961 1 95.75 53 LEU B N 1
ATOM 1682 C CA . LEU B 1 53 ? 4.75 -18.969 7.766 1 95.75 53 LEU B CA 1
ATOM 1683 C C . LEU B 1 53 ? 3.348 -19.469 8.094 1 95.75 53 LEU B C 1
ATOM 1685 O O . LEU B 1 53 ? 2.357 -18.906 7.621 1 95.75 53 LEU B O 1
ATOM 1689 N N . THR B 1 54 ? 3.256 -20.531 8.938 1 96.69 54 THR B N 1
ATOM 1690 C CA . THR B 1 54 ? 1.967 -21.062 9.375 1 96.69 54 THR B CA 1
ATOM 1691 C C . THR B 1 54 ? 1.133 -19.984 10.047 1 96.69 54 THR B C 1
ATOM 1693 O O . THR B 1 54 ? -0.056 -19.828 9.758 1 96.69 54 THR B O 1
ATOM 1696 N N . GLU B 1 55 ? 1.735 -19.266 10.859 1 96.5 55 GLU B N 1
ATOM 1697 C CA . GLU B 1 55 ? 1.057 -18.188 11.586 1 96.5 55 GLU B CA 1
ATOM 1698 C C . GLU B 1 55 ? 0.55 -17.125 10.625 1 96.5 55 GLU B C 1
ATOM 1700 O O . GLU B 1 55 ? -0.595 -16.672 10.734 1 96.5 55 GLU B O 1
ATOM 1705 N N . ARG B 1 56 ? 1.399 -16.688 9.695 1 95.94 56 ARG B N 1
ATOM 1706 C CA . ARG B 1 56 ? 1.047 -15.609 8.781 1 95.94 56 ARG B CA 1
ATOM 1707 C C . ARG B 1 56 ? -0.047 -16.047 7.812 1 95.94 56 ARG B C 1
ATOM 1709 O O . ARG B 1 56 ? -0.991 -15.305 7.551 1 95.94 56 ARG B O 1
ATOM 1716 N N . LEU B 1 57 ? 0.104 -17.234 7.285 1 97.12 57 LEU B N 1
ATOM 1717 C CA . LEU B 1 57 ? -0.941 -17.766 6.414 1 97.12 57 LEU B CA 1
ATOM 1718 C C . LEU B 1 57 ? -2.252 -17.922 7.176 1 97.12 57 LEU B C 1
ATOM 1720 O O . LEU B 1 57 ? -3.324 -17.625 6.648 1 97.12 57 LEU B O 1
ATOM 1724 N N . GLY B 1 58 ? -2.139 -18.422 8.43 1 97.38 58 GLY B N 1
ATOM 1725 C CA . GLY B 1 58 ? -3.318 -18.562 9.266 1 97.38 58 GLY B CA 1
ATOM 1726 C C . GLY B 1 58 ? -4.035 -17.25 9.5 1 97.38 58 GLY B C 1
ATOM 1727 O O . GLY B 1 58 ? -5.266 -17.188 9.445 1 97.38 58 GLY B O 1
ATOM 1728 N N . ARG B 1 59 ? -3.33 -16.219 9.695 1 96.94 59 ARG B N 1
ATOM 1729 C CA . ARG B 1 59 ? -3.908 -14.898 9.906 1 96.94 59 ARG B CA 1
ATOM 1730 C C . ARG B 1 59 ? -4.641 -14.414 8.656 1 96.94 59 ARG B C 1
ATOM 1732 O O . ARG B 1 59 ? -5.711 -13.812 8.758 1 96.94 59 ARG B O 1
ATOM 1739 N N . LEU B 1 60 ? -4.043 -14.68 7.508 1 97.94 60 LEU B N 1
ATOM 1740 C CA . LEU B 1 60 ? -4.656 -14.266 6.25 1 97.94 60 LEU B CA 1
ATOM 1741 C C . LEU B 1 60 ? -5.938 -15.055 5.988 1 97.94 60 LEU B C 1
ATOM 1743 O O . LEU B 1 60 ? -6.891 -14.523 5.41 1 97.94 60 LEU B O 1
ATOM 1747 N N . VAL B 1 61 ? -5.988 -16.297 6.453 1 98.19 61 VAL B N 1
ATOM 1748 C CA . VAL B 1 61 ? -7.203 -17.094 6.336 1 98.19 61 VAL B CA 1
ATOM 1749 C C . VAL B 1 61 ? -8.258 -16.578 7.316 1 98.19 61 VAL B C 1
ATOM 1751 O O . VAL B 1 61 ? -9.406 -16.359 6.938 1 98.19 61 VAL B O 1
ATOM 1754 N N . ASP B 1 62 ? -7.824 -16.297 8.555 1 97.69 62 ASP B N 1
ATOM 1755 C CA . ASP B 1 62 ? -8.734 -15.844 9.602 1 97.69 62 ASP B CA 1
ATOM 1756 C C . ASP B 1 62 ? -9.359 -14.492 9.242 1 97.69 62 ASP B C 1
ATOM 1758 O O . ASP B 1 62 ? -10.5 -14.211 9.609 1 97.69 62 ASP B O 1
ATOM 1762 N N . THR B 1 63 ? -8.609 -13.695 8.5 1 96.81 63 THR B N 1
ATOM 1763 C CA . THR B 1 63 ? -9.102 -12.359 8.172 1 96.81 63 THR B CA 1
ATOM 1764 C C . THR B 1 63 ? -9.82 -12.367 6.828 1 96.81 63 THR B C 1
ATOM 1766 O O . THR B 1 63 ? -10.266 -11.32 6.348 1 96.81 63 THR B O 1
ATOM 1769 N N . GLY B 1 64 ? -9.875 -13.508 6.172 1 97.88 64 GLY B N 1
ATOM 1770 C CA . GLY B 1 64 ? -10.695 -13.68 4.98 1 97.88 64 GLY B CA 1
ATOM 1771 C C . GLY B 1 64 ? -9.984 -13.266 3.705 1 97.88 64 GLY B C 1
ATOM 1772 O O . GLY B 1 64 ? -10.625 -13.078 2.668 1 97.88 64 GLY B O 1
ATOM 1773 N N . ILE B 1 65 ? -8.734 -13.07 3.766 1 98.19 65 ILE B N 1
ATOM 1774 C CA . ILE B 1 65 ? -7.969 -12.703 2.578 1 98.19 65 ILE B CA 1
ATOM 1775 C C . ILE B 1 65 ? -7.672 -13.953 1.75 1 98.19 65 ILE B C 1
ATOM 1777 O O . ILE B 1 65 ? -7.707 -13.914 0.518 1 98.19 65 ILE B O 1
ATOM 1781 N N . PHE B 1 66 ? -7.316 -15.008 2.445 1 98.31 66 PHE B N 1
ATOM 1782 C CA . PHE B 1 66 ? -7.148 -16.312 1.831 1 98.31 66 PHE B CA 1
ATOM 1783 C C . PHE B 1 66 ? -8.281 -17.25 2.236 1 98.31 66 PHE B C 1
ATOM 1785 O O . PHE B 1 66 ? -8.898 -17.078 3.289 1 98.31 66 PHE B O 1
ATOM 1792 N N . GLU B 1 67 ? -8.617 -18.156 1.433 1 98.06 67 GLU B N 1
ATOM 1793 C CA . GLU B 1 67 ? -9.367 -19.359 1.782 1 98.06 67 GLU B CA 1
ATOM 1794 C C . GLU B 1 67 ? -8.5 -20.609 1.65 1 98.06 67 GLU B C 1
ATOM 1796 O O . GLU B 1 67 ? -7.699 -20.734 0.718 1 98.06 67 GLU B O 1
ATOM 1801 N N . ARG B 1 68 ? -8.539 -21.406 2.637 1 96.19 68 ARG B N 1
ATOM 1802 C CA . ARG B 1 68 ? -7.855 -22.703 2.602 1 96.19 68 ARG B CA 1
ATOM 1803 C C . ARG B 1 68 ? -8.758 -23.781 2.035 1 96.19 68 ARG B C 1
ATOM 1805 O O . ARG B 1 68 ? -9.867 -24 2.533 1 96.19 68 ARG B O 1
ATOM 1812 N N . ARG B 1 69 ? -8.312 -24.375 0.987 1 94.56 69 ARG B N 1
ATOM 1813 C CA . ARG B 1 69 ? -9.117 -25.406 0.336 1 94.56 69 ARG B CA 1
ATOM 1814 C C . ARG B 1 69 ? -8.391 -26.75 0.328 1 94.56 69 ARG B C 1
ATOM 1816 O O . ARG B 1 69 ? -7.211 -26.812 -0.016 1 94.56 69 ARG B O 1
ATOM 1823 N N . ALA B 1 70 ? -9.125 -27.734 0.74 1 90.56 70 ALA B N 1
ATOM 1824 C CA . ALA B 1 70 ? -8.57 -29.078 0.698 1 90.56 70 ALA B CA 1
ATOM 1825 C C . ALA B 1 70 ? -8.719 -29.688 -0.69 1 90.56 70 ALA B C 1
ATOM 1827 O O . ALA B 1 70 ? -9.695 -29.422 -1.394 1 90.56 70 ALA B O 1
ATOM 1828 N N . TYR B 1 71 ? -7.711 -30.391 -1.087 1 86.69 71 TYR B N 1
ATOM 1829 C CA . TYR B 1 71 ? -7.801 -31.172 -2.324 1 86.69 71 TYR B CA 1
ATOM 1830 C C . TYR B 1 71 ? -7.043 -32.469 -2.205 1 86.69 71 TYR B C 1
ATOM 1832 O O . TYR B 1 71 ? -6.16 -32.625 -1.359 1 86.69 71 TYR B O 1
ATOM 1840 N N . ARG B 1 72 ? -7.539 -33.406 -2.918 1 84.5 72 ARG B N 1
ATOM 1841 C CA . ARG B 1 72 ? -6.934 -34.75 -2.881 1 84.5 72 ARG B CA 1
ATOM 1842 C C . ARG B 1 72 ? -5.801 -34.875 -3.893 1 84.5 72 ARG B C 1
ATOM 1844 O O . ARG B 1 72 ? -5.953 -34.469 -5.055 1 84.5 72 ARG B O 1
ATOM 1851 N N . ASP B 1 73 ? -4.699 -34.938 -3.443 1 80.62 73 ASP B N 1
ATOM 1852 C CA . ASP B 1 73 ? -3.539 -35.281 -4.27 1 80.62 73 ASP B CA 1
ATOM 1853 C C . ASP B 1 73 ? -3.078 -36.719 -4.023 1 80.62 73 ASP B C 1
ATOM 1855 O O . ASP B 1 73 ? -2.365 -36.969 -3.057 1 80.62 73 ASP B O 1
ATOM 1859 N N . ALA B 1 74 ? -3.389 -37.562 -4.984 1 82.5 74 ALA B N 1
ATOM 1860 C CA . ALA B 1 74 ? -3.205 -39 -4.801 1 82.5 74 ALA B CA 1
ATOM 1861 C C . ALA B 1 74 ? -3.908 -39.469 -3.537 1 82.5 74 ALA B C 1
ATOM 1863 O O . ALA B 1 74 ? -5.117 -39.281 -3.385 1 82.5 74 ALA B O 1
ATOM 1864 N N . ARG B 1 75 ? -3.223 -40.031 -2.643 1 80.75 75 ARG B N 1
ATOM 1865 C CA . ARG B 1 75 ? -3.832 -40.625 -1.471 1 80.75 75 ARG B CA 1
ATOM 1866 C C . ARG B 1 75 ? -3.775 -39.719 -0.267 1 80.75 75 ARG B C 1
ATOM 1868 O O . ARG B 1 75 ? -4.121 -40.094 0.849 1 80.75 75 ARG B O 1
ATOM 1875 N N . ARG B 1 76 ? -3.25 -38.469 -0.521 1 86.62 76 ARG B N 1
ATOM 1876 C CA . ARG B 1 76 ? -3.125 -37.594 0.625 1 86.62 76 ARG B CA 1
ATOM 1877 C C . ARG B 1 76 ? -3.939 -36.312 0.416 1 86.62 76 ARG B C 1
ATOM 1879 O O . ARG B 1 76 ? -4.02 -35.812 -0.701 1 86.62 76 ARG B O 1
ATOM 1886 N N . THR B 1 77 ? -4.594 -35.938 1.541 1 87.94 77 THR B N 1
ATOM 1887 C CA . THR B 1 77 ? -5.289 -34.656 1.529 1 87.94 77 THR B CA 1
ATOM 1888 C C . THR B 1 77 ? -4.305 -33.5 1.704 1 87.94 77 THR B C 1
ATOM 1890 O O . THR B 1 77 ? -3.525 -33.5 2.658 1 87.94 77 THR B O 1
ATOM 1893 N N . ARG B 1 78 ? -4.242 -32.688 0.669 1 89.06 78 ARG B N 1
ATOM 1894 C CA . ARG B 1 78 ? -3.41 -31.5 0.723 1 89.06 78 ARG B CA 1
ATOM 1895 C C . ARG B 1 78 ? -4.262 -30.234 0.719 1 89.06 78 ARG B C 1
ATOM 1897 O O . ARG B 1 78 ? -5.488 -30.312 0.621 1 89.06 78 ARG B O 1
ATOM 1904 N N . HIS B 1 79 ? -3.572 -29.125 1.146 1 93.5 79 HIS B N 1
ATOM 1905 C CA . HIS B 1 79 ? -4.312 -27.875 1.201 1 93.5 79 HIS B CA 1
ATOM 1906 C C . HIS B 1 79 ? -3.672 -26.812 0.304 1 93.5 79 HIS B C 1
ATOM 1908 O O . HIS B 1 79 ? -2.455 -26.812 0.108 1 93.5 79 HIS B O 1
ATOM 1914 N N . GLU B 1 80 ? -4.535 -26.062 -0.273 1 96.38 80 GLU B N 1
ATOM 1915 C CA . GLU B 1 80 ? -4.059 -24.906 -1.025 1 96.38 80 GLU B CA 1
ATOM 1916 C C . GLU B 1 80 ? -4.672 -23.609 -0.494 1 96.38 80 GLU B C 1
ATOM 1918 O O . GLU B 1 80 ? -5.719 -23.625 0.159 1 96.38 80 GLU B O 1
ATOM 1923 N N . TYR B 1 81 ? -4.023 -22.562 -0.646 1 97.38 81 TYR B N 1
ATOM 1924 C CA . TYR B 1 81 ? -4.469 -21.219 -0.294 1 97.38 81 TYR B CA 1
ATOM 1925 C C . TYR B 1 81 ? -4.867 -20.422 -1.537 1 97.38 81 TYR B C 1
ATOM 1927 O O . TYR B 1 81 ? -4.074 -20.281 -2.471 1 97.38 81 TYR B O 1
ATOM 1935 N N . ARG B 1 82 ? -6.102 -19.953 -1.527 1 97.38 82 ARG B N 1
ATOM 1936 C CA . ARG B 1 82 ? -6.598 -19.156 -2.646 1 97.38 82 ARG B CA 1
ATOM 1937 C C . ARG B 1 82 ? -7.039 -17.766 -2.18 1 97.38 82 ARG B C 1
ATOM 1939 O O . ARG B 1 82 ? -7.629 -17.625 -1.107 1 97.38 82 ARG B O 1
ATOM 1946 N N . LEU B 1 83 ? -6.777 -16.828 -3.012 1 97.94 83 LEU B N 1
ATOM 1947 C CA . LEU B 1 83 ? -7.25 -15.484 -2.711 1 97.94 83 LEU B CA 1
ATOM 1948 C C . LEU B 1 83 ? -8.773 -15.414 -2.785 1 97.94 83 LEU B C 1
ATOM 1950 O O . LEU B 1 83 ? -9.375 -15.945 -3.723 1 97.94 83 LEU B O 1
ATOM 1954 N N . THR B 1 84 ? -9.391 -14.82 -1.787 1 98.12 84 THR B N 1
ATOM 1955 C CA . THR B 1 84 ? -10.805 -14.469 -1.866 1 98.12 84 THR B CA 1
ATOM 1956 C C . THR B 1 84 ? -10.992 -13.172 -2.654 1 98.12 84 THR B C 1
ATOM 1958 O O . THR B 1 84 ? -10.023 -12.594 -3.15 1 98.12 84 THR B O 1
ATOM 1961 N N . GLU B 1 85 ? -12.273 -12.758 -2.771 1 97.31 85 GLU B N 1
ATOM 1962 C CA . GLU B 1 85 ? -12.531 -11.453 -3.367 1 97.31 85 GLU B CA 1
ATOM 1963 C C . GLU B 1 85 ? -11.875 -10.336 -2.557 1 97.31 85 GLU B C 1
ATOM 1965 O O . GLU B 1 85 ? -11.305 -9.406 -3.125 1 97.31 85 GLU B O 1
ATOM 1970 N N . LYS B 1 86 ? -11.953 -10.508 -1.247 1 98.06 86 LYS B N 1
ATOM 1971 C CA . LYS B 1 86 ? -11.32 -9.555 -0.339 1 98.06 86 LYS B CA 1
ATOM 1972 C C . LYS B 1 86 ? -9.82 -9.484 -0.579 1 98.06 86 LYS B C 1
ATOM 1974 O O . LYS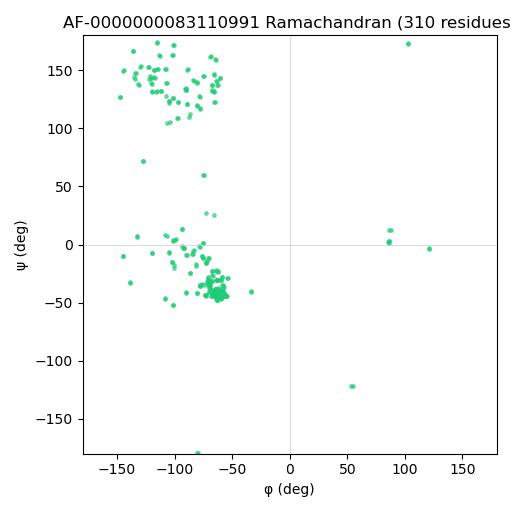 B 1 86 ? -9.234 -8.398 -0.553 1 98.06 86 LYS B O 1
ATOM 1979 N N . GLY B 1 87 ? -9.188 -10.609 -0.812 1 98.25 87 GLY B N 1
ATOM 1980 C CA . GLY B 1 87 ? -7.773 -10.672 -1.129 1 98.25 87 GLY B CA 1
ATOM 1981 C C . GLY B 1 87 ? -7.441 -10.125 -2.502 1 98.25 87 GLY B C 1
ATOM 1982 O O . GLY B 1 87 ? -6.465 -9.391 -2.664 1 98.25 87 GLY B O 1
ATOM 1983 N N . MET B 1 88 ? -8.297 -10.445 -3.477 1 97.5 88 MET B N 1
ATOM 1984 C CA . MET B 1 88 ? -8.086 -9.984 -4.848 1 97.5 88 MET B CA 1
ATOM 1985 C C . MET B 1 88 ? -8.148 -8.461 -4.926 1 97.5 88 MET B C 1
ATOM 1987 O O . MET B 1 88 ? -7.441 -7.852 -5.727 1 97.5 88 MET B O 1
ATOM 1991 N N . ASP B 1 89 ? -8.914 -7.91 -4.074 1 97.25 89 ASP B N 1
ATOM 1992 C CA . ASP B 1 89 ? -9.133 -6.465 -4.09 1 97.25 89 ASP B CA 1
ATOM 1993 C C . ASP B 1 89 ? -7.918 -5.723 -3.533 1 97.25 89 ASP B C 1
ATOM 1995 O O . ASP B 1 89 ? -7.891 -4.492 -3.523 1 97.25 89 ASP B O 1
ATOM 1999 N N . LEU B 1 90 ? -6.871 -6.465 -3.152 1 98.19 90 LEU B N 1
ATOM 2000 C CA . LEU B 1 90 ? -5.641 -5.836 -2.674 1 98.19 90 LEU B CA 1
ATOM 2001 C C . LEU B 1 90 ? -4.656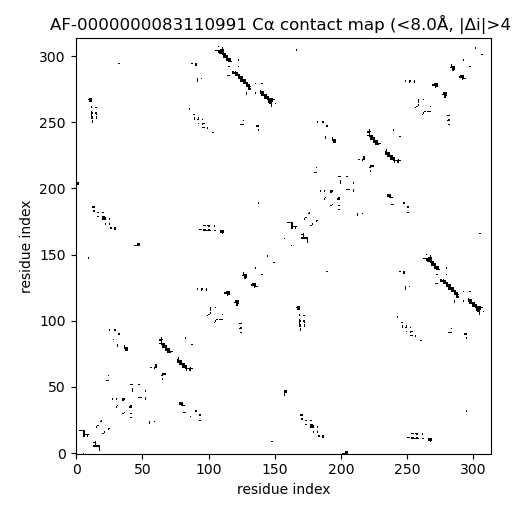 -5.625 -3.818 1 98.19 90 LEU B C 1
ATOM 2003 O O . LEU B 1 90 ? -3.619 -4.984 -3.641 1 98.19 90 LEU B O 1
ATOM 2007 N N . TYR B 1 91 ? -5.031 -6.078 -4.996 1 98.38 91 TYR B N 1
ATOM 2008 C CA . TYR B 1 91 ? -4.133 -6 -6.145 1 98.38 91 TYR B CA 1
ATOM 2009 C C . TYR B 1 91 ? -3.732 -4.559 -6.426 1 98.38 91 TYR B C 1
ATOM 2011 O O . TYR B 1 91 ? -2.559 -4.273 -6.68 1 98.38 91 TYR B O 1
ATOM 2019 N N . PRO B 1 92 ? -4.656 -3.543 -6.312 1 98 92 PRO B N 1
ATOM 2020 C CA . PRO B 1 92 ? -4.254 -2.158 -6.57 1 98 92 PRO B CA 1
ATOM 2021 C C . PRO B 1 92 ? -3.188 -1.663 -5.598 1 98 92 PRO B C 1
ATOM 2023 O O . PRO B 1 92 ? -2.348 -0.836 -5.965 1 98 92 PRO B O 1
ATOM 2026 N N . VAL B 1 93 ? -3.193 -2.172 -4.363 1 98.25 93 VAL B N 1
ATOM 2027 C CA . VAL B 1 93 ? -2.164 -1.804 -3.396 1 98.25 93 VAL B CA 1
ATOM 2028 C C . VAL B 1 93 ? -0.797 -2.268 -3.895 1 98.25 93 VAL B C 1
ATOM 2030 O O . VAL B 1 93 ? 0.161 -1.492 -3.914 1 98.25 93 VAL B O 1
ATOM 2033 N N . LEU B 1 94 ? -0.696 -3.498 -4.328 1 98.38 94 LEU B N 1
ATOM 2034 C CA . LEU B 1 94 ? 0.559 -4.043 -4.832 1 98.38 94 LEU B CA 1
ATOM 2035 C C . LEU B 1 94 ? 1.001 -3.314 -6.098 1 98.38 94 LEU B C 1
ATOM 2037 O O . LEU B 1 94 ? 2.193 -3.062 -6.289 1 98.38 94 LEU B O 1
ATOM 2041 N N . MET B 1 95 ? 0.02 -2.963 -6.957 1 98.12 95 MET B N 1
ATOM 2042 C CA . MET B 1 95 ? 0.355 -2.271 -8.203 1 98.12 95 MET B CA 1
ATOM 2043 C C . MET B 1 95 ? 0.843 -0.854 -7.918 1 98.12 95 MET B C 1
ATOM 2045 O O . MET B 1 95 ? 1.707 -0.338 -8.633 1 98.12 95 MET B O 1
ATOM 2049 N N . ALA B 1 96 ? 0.285 -0.222 -6.891 1 98.12 96 ALA B N 1
ATOM 2050 C CA . ALA B 1 96 ? 0.778 1.096 -6.5 1 98.12 96 ALA B CA 1
ATOM 2051 C C . ALA B 1 96 ? 2.207 1.011 -5.969 1 98.12 96 ALA B C 1
ATOM 2053 O O . ALA B 1 96 ? 3.047 1.853 -6.293 1 98.12 96 ALA B O 1
ATOM 2054 N N . LEU B 1 97 ? 2.486 -0.008 -5.176 1 98.19 97 LEU B N 1
ATOM 2055 C CA . LEU B 1 97 ? 3.844 -0.248 -4.699 1 98.19 97 LEU B CA 1
ATOM 2056 C C . LEU B 1 97 ? 4.797 -0.481 -5.867 1 98.19 97 LEU B C 1
ATOM 2058 O O . LEU B 1 97 ? 5.895 0.075 -5.895 1 98.19 97 LEU B O 1
ATOM 2062 N N . ARG B 1 98 ? 4.34 -1.261 -6.824 1 98.12 98 ARG B N 1
ATOM 2063 C CA . ARG B 1 98 ? 5.137 -1.559 -8.008 1 98.12 98 ARG B CA 1
ATOM 2064 C C . ARG B 1 98 ? 5.492 -0.282 -8.766 1 98.12 98 ARG B C 1
ATOM 2066 O O . ARG B 1 98 ? 6.645 -0.081 -9.148 1 98.12 98 ARG B O 1
ATOM 2073 N N . ALA B 1 99 ? 4.496 0.559 -8.961 1 97.5 99 ALA B N 1
ATOM 2074 C CA . ALA B 1 99 ? 4.711 1.796 -9.703 1 97.5 99 ALA B CA 1
ATOM 2075 C C . ALA B 1 99 ? 5.77 2.666 -9.031 1 97.5 99 ALA B C 1
ATOM 2077 O O . ALA B 1 99 ? 6.656 3.207 -9.695 1 97.5 99 ALA B O 1
ATOM 2078 N N . TRP B 1 100 ? 5.688 2.809 -7.758 1 98 100 TRP B N 1
ATOM 2079 C CA . TRP B 1 100 ? 6.664 3.576 -6.996 1 98 100 TRP B CA 1
ATOM 2080 C C . TRP B 1 100 ? 8.047 2.924 -7.066 1 98 100 TRP B C 1
ATOM 2082 O O . TRP B 1 100 ? 9.047 3.607 -7.273 1 98 100 TRP B O 1
ATOM 2092 N N . GLY B 1 101 ? 8.117 1.581 -6.926 1 97.5 101 GLY B N 1
ATOM 2093 C CA . GLY B 1 101 ? 9.367 0.846 -7.043 1 97.5 101 GLY B CA 1
ATOM 2094 C C . GLY B 1 101 ? 10.008 0.979 -8.406 1 97.5 101 GLY B C 1
ATOM 2095 O O . GLY B 1 101 ? 11.234 1.104 -8.516 1 97.5 101 GLY B O 1
ATOM 2096 N N . ASP B 1 102 ? 9.18 0.908 -9.422 1 97.38 102 ASP B N 1
ATOM 2097 C CA . ASP B 1 102 ? 9.688 1.075 -10.781 1 97.38 102 ASP B CA 1
ATOM 2098 C C . ASP B 1 102 ? 10.359 2.436 -10.953 1 97.38 102 ASP B C 1
ATOM 2100 O O . ASP B 1 102 ? 11.414 2.537 -11.586 1 97.38 102 ASP B O 1
ATOM 2104 N N . LYS B 1 103 ? 9.781 3.441 -10.398 1 96.94 103 LYS B N 1
ATOM 2105 C CA . LYS B 1 103 ? 10.242 4.809 -10.602 1 96.94 103 LYS B CA 1
ATOM 2106 C C . LYS B 1 103 ? 11.484 5.102 -9.758 1 96.94 103 LYS B C 1
ATOM 2108 O O . LYS B 1 103 ? 12.414 5.77 -10.219 1 96.94 103 LYS B O 1
ATOM 2113 N N . TYR B 1 104 ? 11.547 4.539 -8.555 1 97.44 104 TYR B N 1
ATOM 2114 C CA . TYR B 1 104 ? 12.555 5.062 -7.629 1 97.44 104 TYR B CA 1
ATOM 2115 C C . TYR B 1 104 ? 13.547 3.975 -7.227 1 97.44 104 TYR B C 1
ATOM 2117 O O . TYR B 1 104 ? 14.57 4.258 -6.609 1 97.44 104 TYR B O 1
ATOM 2125 N N . MET B 1 105 ? 13.281 2.711 -7.641 1 95.88 105 MET B N 1
ATOM 2126 C CA . MET B 1 105 ? 14.148 1.655 -7.137 1 95.88 105 MET B CA 1
ATOM 2127 C C . MET B 1 105 ? 14.602 0.735 -8.266 1 95.88 105 MET B C 1
ATOM 2129 O O . MET B 1 105 ? 15.164 -0.334 -8.016 1 95.88 105 MET B O 1
ATOM 2133 N N . ALA B 1 106 ? 14.297 1.061 -9.461 1 95.56 106 ALA B N 1
ATOM 2134 C CA . ALA B 1 106 ? 14.688 0.274 -10.625 1 95.56 106 ALA B CA 1
ATOM 2135 C C . ALA B 1 106 ? 15.391 1.146 -11.672 1 95.56 106 ALA B C 1
ATOM 2137 O O . ALA B 1 106 ? 14.836 1.411 -12.734 1 95.56 106 ALA B O 1
ATOM 2138 N N . PRO B 1 107 ? 16.625 1.542 -11.359 1 93.06 107 PRO B N 1
ATOM 2139 C CA . PRO B 1 107 ? 17.328 2.479 -12.242 1 93.06 107 PRO B CA 1
ATOM 2140 C C . PRO B 1 107 ? 17.5 1.935 -13.656 1 93.06 107 PRO B C 1
ATOM 2142 O O . PRO B 1 107 ? 17.562 2.709 -14.617 1 93.06 107 PRO B O 1
ATOM 2145 N N . ASP B 1 108 ? 17.609 0.633 -13.812 1 94.5 108 ASP B N 1
ATOM 2146 C CA . ASP B 1 108 ? 17.812 0.037 -15.133 1 94.5 108 ASP B CA 1
ATOM 2147 C C . ASP B 1 108 ? 16.469 -0.373 -15.758 1 94.5 108 ASP B C 1
ATOM 2149 O O . ASP B 1 108 ? 16.438 -1.171 -16.703 1 94.5 108 ASP B O 1
ATOM 2153 N N . GLY B 1 109 ? 15.367 0.095 -15.203 1 95.69 109 GLY B N 1
ATOM 2154 C CA . GLY B 1 109 ? 14.039 -0.249 -15.68 1 95.69 109 GLY B CA 1
ATOM 2155 C C . GLY B 1 109 ? 13.344 -1.276 -14.812 1 95.69 109 GLY B C 1
ATOM 2156 O O . GLY B 1 109 ? 13.961 -1.876 -13.93 1 95.69 109 GLY B O 1
ATOM 2157 N N . PRO B 1 110 ? 12.062 -1.46 -15.188 1 96.88 110 PRO B N 1
ATOM 2158 C CA . PRO B 1 110 ? 11.297 -2.416 -14.383 1 96.88 110 PRO B CA 1
ATOM 2159 C C . PRO B 1 110 ? 11.82 -3.844 -14.5 1 96.88 110 PRO B C 1
ATOM 2161 O O . PRO B 1 110 ? 12.32 -4.238 -15.562 1 96.88 110 PRO B O 1
ATOM 2164 N N . PHE B 1 111 ? 11.719 -4.562 -13.398 1 96.12 111 PHE B N 1
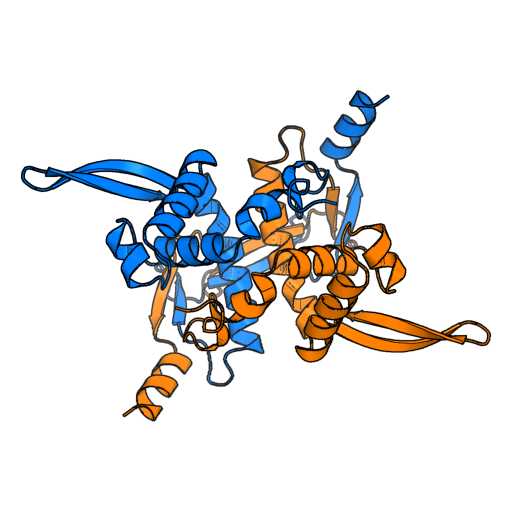ATOM 2165 C CA . PHE B 1 111 ? 12.141 -5.957 -13.414 1 96.12 111 PHE B CA 1
ATOM 2166 C C . PHE B 1 111 ? 11.125 -6.828 -14.141 1 96.12 111 PHE B C 1
ATOM 2168 O O . PHE B 1 111 ? 11.484 -7.809 -14.789 1 96.12 111 PHE B O 1
ATOM 2175 N N . ALA B 1 112 ? 9.891 -6.477 -14 1 97.31 112 ALA B N 1
ATOM 2176 C CA . ALA B 1 112 ? 8.797 -7.148 -14.695 1 97.31 112 ALA B CA 1
ATOM 2177 C C . ALA B 1 112 ? 7.84 -6.133 -15.312 1 97.31 112 ALA B C 1
ATOM 2179 O O . ALA B 1 112 ? 7.633 -5.047 -14.766 1 97.31 112 ALA B O 1
ATOM 2180 N N . LEU B 1 113 ? 7.289 -6.52 -16.422 1 97.75 113 LEU B N 1
ATOM 2181 C CA . LEU B 1 113 ? 6.234 -5.75 -17.062 1 97.75 113 LEU B CA 1
ATOM 2182 C C . LEU B 1 113 ? 4.863 -6.359 -16.781 1 97.75 113 LEU B C 1
ATOM 2184 O O . LEU B 1 113 ? 4.672 -7.566 -16.938 1 97.75 113 LEU B O 1
ATOM 2188 N N . TYR B 1 114 ? 3.984 -5.594 -16.281 1 98.12 114 TYR B N 1
ATOM 2189 C CA . TYR B 1 114 ? 2.604 -5.992 -16.031 1 98.12 114 TYR B CA 1
ATOM 2190 C C . TYR B 1 114 ? 1.691 -5.539 -17.156 1 98.12 114 TYR B C 1
ATOM 2192 O O . TYR B 1 114 ? 1.381 -4.352 -17.281 1 98.12 114 TYR B O 1
ATOM 2200 N N . LEU B 1 115 ? 1.245 -6.508 -17.922 1 98.56 115 LEU B N 1
ATOM 2201 C CA . LEU B 1 115 ? 0.612 -6.184 -19.188 1 98.56 115 LEU B CA 1
ATOM 2202 C C . LEU B 1 115 ? -0.844 -6.633 -19.203 1 98.56 115 LEU B C 1
ATOM 2204 O O . LEU B 1 115 ? -1.179 -7.684 -18.656 1 98.56 115 LEU B O 1
ATOM 2208 N N . HIS B 1 116 ? -1.677 -5.809 -19.859 1 98.56 116 HIS B N 1
ATOM 2209 C CA . HIS B 1 116 ? -3.051 -6.223 -20.125 1 98.56 116 HIS B CA 1
ATOM 2210 C C . HIS B 1 116 ? -3.092 -7.418 -21.078 1 98.56 116 HIS B C 1
ATOM 2212 O O . HIS B 1 116 ? -2.623 -7.324 -22.219 1 98.56 116 HIS B O 1
ATOM 2218 N N . SER B 1 117 ? -3.678 -8.492 -20.688 1 97.31 117 SER B N 1
ATOM 2219 C CA . SER B 1 117 ? -3.725 -9.711 -21.484 1 97.31 117 SER B CA 1
ATOM 2220 C C . SER B 1 117 ? -4.465 -9.5 -22.797 1 97.31 117 SER B C 1
ATOM 2222 O O . SER B 1 117 ? -4.152 -10.133 -23.797 1 97.31 117 SER B O 1
ATOM 2224 N N . GLY B 1 118 ? -5.293 -8.562 -22.891 1 95.12 118 GLY B N 1
ATOM 2225 C CA . GLY B 1 118 ? -6.152 -8.383 -24.047 1 95.12 118 GLY B CA 1
ATOM 2226 C C . GLY B 1 118 ? -5.504 -7.578 -25.156 1 95.12 118 GLY B C 1
ATOM 2227 O O . GLY B 1 118 ? -5.836 -7.742 -26.328 1 95.12 118 GLY B O 1
ATOM 2228 N N . CYS B 1 119 ? -4.523 -6.719 -24.844 1 97.75 119 CYS B N 1
ATOM 2229 C CA . CYS B 1 119 ? -4.031 -5.824 -25.875 1 97.75 119 CYS B CA 1
ATOM 2230 C C . CYS B 1 119 ? -2.535 -5.578 -25.719 1 97.75 119 CYS B C 1
ATOM 2232 O O . CYS B 1 119 ? -1.926 -4.891 -26.547 1 97.75 119 CYS B O 1
ATOM 2234 N N . GLY B 1 120 ? -1.954 -5.988 -24.656 1 97.69 120 GLY B N 1
ATOM 2235 C CA . GLY B 1 120 ? -0.519 -5.859 -24.453 1 97.69 120 GLY B CA 1
ATOM 2236 C C . GLY B 1 120 ? -0.112 -4.523 -23.875 1 97.69 120 GLY B C 1
ATOM 2237 O O . GLY B 1 120 ? 1.073 -4.277 -23.641 1 97.69 120 GLY B O 1
ATOM 2238 N N . GLY B 1 121 ? -1.135 -3.705 -23.578 1 98.12 121 GLY B N 1
ATOM 2239 C CA . GLY B 1 121 ? -0.827 -2.449 -22.906 1 98.12 121 GLY B CA 1
ATOM 2240 C C . GLY B 1 121 ? -0.352 -2.633 -21.484 1 98.12 121 GLY B C 1
ATOM 2241 O O . GLY B 1 121 ? -0.569 -3.688 -20.875 1 98.12 121 GLY B O 1
ATOM 2242 N N . ARG B 1 122 ? 0.293 -1.584 -20.969 1 97.94 122 ARG B N 1
ATOM 2243 C CA . ARG B 1 122 ? 0.8 -1.635 -19.594 1 97.94 122 ARG B CA 1
ATOM 2244 C C . ARG B 1 122 ? -0.311 -1.351 -18.594 1 97.94 122 ARG B C 1
ATOM 2246 O O . ARG B 1 122 ? -1.174 -0.505 -18.828 1 97.94 122 ARG B O 1
ATOM 2253 N N . SER B 1 123 ? -0.28 -2.105 -17.516 1 97.88 123 SER B N 1
ATOM 2254 C CA . SER B 1 123 ? -1.18 -1.809 -16.406 1 97.88 123 SER B CA 1
ATOM 2255 C C . SER B 1 123 ? -0.663 -0.639 -15.57 1 97.88 123 SER B C 1
ATOM 2257 O O . SER B 1 123 ? 0.501 -0.625 -15.164 1 97.88 123 SER B O 1
ATOM 2259 N N . THR B 1 124 ? -1.499 0.37 -15.344 1 96.88 124 THR B N 1
ATOM 2260 C CA . THR B 1 124 ? -1.104 1.562 -14.602 1 96.88 124 THR B CA 1
ATOM 2261 C C . THR B 1 124 ? -2.135 1.898 -13.531 1 96.88 124 THR B C 1
ATOM 2263 O O . THR B 1 124 ? -3.338 1.752 -13.75 1 96.88 124 THR B O 1
ATOM 2266 N N . VAL B 1 125 ? -1.603 2.273 -12.328 1 96.44 125 VAL B N 1
ATOM 2267 C CA . VAL B 1 125 ? -2.477 2.768 -11.273 1 96.44 125 VAL B CA 1
ATOM 2268 C C . VAL B 1 125 ? -2.609 4.285 -11.375 1 96.44 125 VAL B C 1
ATOM 2270 O O . VAL B 1 125 ? -1.611 4.992 -11.523 1 96.44 125 VAL B O 1
ATOM 2273 N N . HIS B 1 126 ? -3.816 4.711 -11.266 1 94.81 126 HIS B N 1
ATOM 2274 C CA . HIS B 1 126 ? -4.074 6.145 -11.32 1 94.81 126 HIS B CA 1
ATOM 2275 C C . HIS B 1 126 ? -5.043 6.574 -10.227 1 94.81 126 HIS B C 1
ATOM 2277 O O . HIS B 1 126 ? -5.934 5.812 -9.844 1 94.81 126 HIS B O 1
ATOM 2283 N N . LEU B 1 127 ? -4.809 7.742 -9.711 1 97.25 127 LEU B N 1
ATOM 2284 C CA . LEU B 1 127 ? -5.777 8.43 -8.859 1 97.25 127 LEU B CA 1
ATOM 2285 C C . LEU B 1 127 ? -6.594 9.43 -9.664 1 97.25 127 LEU B C 1
ATOM 2287 O O . LEU B 1 127 ? -6.031 10.312 -10.32 1 97.25 127 LEU B O 1
ATOM 2291 N N . GLY B 1 128 ? -7.895 9.273 -9.641 1 97.19 128 GLY B N 1
ATOM 2292 C CA . GLY B 1 128 ? -8.727 10.156 -10.453 1 97.19 128 GLY B CA 1
ATOM 2293 C C . GLY B 1 128 ? -9.945 10.664 -9.711 1 97.19 128 GLY B C 1
ATOM 2294 O O . GLY B 1 128 ? -10.273 10.172 -8.625 1 97.19 128 GLY B O 1
ATOM 2295 N N . CYS B 1 129 ? -10.57 11.664 -10.281 1 98.06 129 CYS B N 1
ATOM 2296 C CA . CYS B 1 129 ? -11.852 12.18 -9.797 1 98.06 129 CYS B CA 1
ATOM 2297 C C . CYS B 1 129 ? -13.016 11.469 -10.461 1 98.06 129 CYS B C 1
ATOM 2299 O O . CYS B 1 129 ? -13.055 11.344 -11.688 1 98.06 129 CYS B O 1
ATOM 2301 N N . ASP B 1 130 ? -14 11.039 -9.711 1 96.69 130 ASP B N 1
ATOM 2302 C CA . ASP B 1 130 ? -15.094 10.266 -10.289 1 96.69 130 ASP B CA 1
ATOM 2303 C C . ASP B 1 130 ? -16.156 11.18 -10.891 1 96.69 130 ASP B C 1
ATOM 2305 O O . ASP B 1 130 ? -17.125 10.711 -11.469 1 96.69 130 ASP B O 1
ATOM 2309 N N . ARG B 1 131 ? -15.984 12.422 -10.711 1 97.81 131 ARG B N 1
ATOM 2310 C CA . ARG B 1 131 ? -16.938 13.383 -11.258 1 97.81 131 ARG B CA 1
ATOM 2311 C C . ARG B 1 131 ? -16.406 14.023 -12.531 1 97.81 131 ARG B C 1
ATOM 2313 O O . ARG B 1 131 ? -17.078 14 -13.57 1 97.81 131 ARG B O 1
ATOM 2320 N N . CYS B 1 132 ? -15.219 14.586 -12.586 1 97.81 132 CYS B N 1
ATOM 2321 C CA . CYS B 1 132 ? -14.727 15.32 -13.742 1 97.81 132 CYS B CA 1
ATOM 2322 C C . CYS B 1 132 ? -13.742 14.477 -14.547 1 97.81 132 CYS B C 1
ATOM 2324 O O . CYS B 1 132 ? -13.344 14.859 -15.648 1 97.81 132 CYS B O 1
ATOM 2326 N N . GLY B 1 133 ? -13.258 13.414 -13.984 1 95 133 GLY B N 1
ATOM 2327 C CA . GLY B 1 133 ? -12.43 12.477 -14.719 1 95 133 GLY B CA 1
ATOM 2328 C C . GLY B 1 133 ? -10.961 12.859 -14.727 1 95 133 GLY B C 1
ATOM 2329 O O . GLY B 1 133 ? -10.117 12.117 -15.227 1 95 133 GLY B O 1
ATOM 2330 N N . ARG B 1 134 ? -10.547 13.891 -14.109 1 96.44 134 ARG B N 1
ATOM 2331 C CA . ARG B 1 134 ? -9.164 14.359 -14.102 1 96.44 134 ARG B CA 1
ATOM 2332 C C . ARG B 1 134 ? -8.297 13.484 -13.203 1 96.44 134 ARG B C 1
ATOM 2334 O O . ARG B 1 134 ? -8.766 12.984 -12.172 1 96.44 134 ARG B O 1
ATOM 2341 N N . GLU B 1 135 ? -7.023 13.312 -13.656 1 96.19 135 GLU B N 1
ATOM 2342 C CA . GLU B 1 135 ? -6.027 12.695 -12.789 1 96.19 135 GLU B CA 1
ATOM 2343 C C . GLU B 1 135 ? -5.695 13.602 -11.602 1 96.19 135 GLU B C 1
ATOM 2345 O O . GLU B 1 135 ? -5.555 14.812 -11.766 1 96.19 135 GLU B O 1
ATOM 2350 N N . LEU B 1 136 ? -5.602 13.008 -10.469 1 97.44 136 LEU B N 1
ATOM 2351 C CA . LEU B 1 136 ? -5.367 13.766 -9.242 1 97.44 136 LEU B CA 1
ATOM 2352 C C . LEU B 1 136 ? -4.008 13.422 -8.641 1 97.44 136 LEU B C 1
ATOM 2354 O O . LEU B 1 136 ? -3.465 12.344 -8.898 1 97.44 136 LEU B O 1
ATOM 2358 N N . THR B 1 137 ? -3.439 14.391 -7.953 1 95.88 137 THR B N 1
ATOM 2359 C CA . THR B 1 137 ? -2.355 14.188 -6.996 1 95.88 137 THR B CA 1
ATOM 2360 C C . THR B 1 137 ? -2.809 14.547 -5.586 1 95.88 137 THR B C 1
ATOM 2362 O O . THR B 1 137 ? -3.945 14.977 -5.383 1 95.88 137 THR B O 1
ATOM 2365 N N . ALA B 1 138 ? -1.955 14.305 -4.605 1 96.31 138 ALA B N 1
ATOM 2366 C CA . ALA B 1 138 ? -2.281 14.648 -3.225 1 96.31 138 ALA B CA 1
ATOM 2367 C C . ALA B 1 138 ? -2.676 16.125 -3.102 1 96.31 138 ALA B C 1
ATOM 2369 O O . ALA B 1 138 ? -3.496 16.484 -2.254 1 96.31 138 ALA B O 1
ATOM 2370 N N . ARG B 1 139 ? -2.16 17 -3.965 1 95.81 139 ARG B N 1
ATOM 2371 C CA . ARG B 1 139 ? -2.387 18.438 -3.9 1 95.81 139 ARG B CA 1
ATOM 2372 C C . ARG B 1 139 ? -3.812 18.797 -4.316 1 95.81 139 ARG B C 1
ATOM 2374 O O . ARG B 1 139 ? -4.285 19.906 -4.062 1 95.81 139 ARG B O 1
ATOM 2381 N N . ASP B 1 140 ? -4.5 17.844 -4.934 1 97.5 140 ASP B N 1
ATOM 2382 C CA . ASP B 1 140 ? -5.832 18.094 -5.48 1 97.5 140 ASP B CA 1
ATOM 2383 C C . ASP B 1 140 ? -6.914 17.547 -4.559 1 97.5 140 ASP B C 1
ATOM 2385 O O . ASP B 1 140 ? -8.102 17.594 -4.887 1 97.5 140 ASP B O 1
ATOM 2389 N N . VAL B 1 141 ? -6.551 17.016 -3.406 1 98 141 VAL B N 1
ATOM 2390 C CA . VAL B 1 141 ? -7.508 16.25 -2.604 1 98 141 VAL B CA 1
ATOM 2391 C C . VAL B 1 141 ? -7.75 16.969 -1.279 1 98 141 VAL B C 1
ATOM 2393 O O . VAL B 1 141 ? -6.801 17.406 -0.62 1 98 141 VAL B O 1
ATOM 2396 N N . GLU B 1 142 ? -8.961 17.141 -0.914 1 97.31 142 GLU B N 1
ATOM 2397 C CA . GLU B 1 142 ? -9.391 17.672 0.379 1 97.31 142 GLU B CA 1
ATOM 2398 C C . GLU B 1 142 ? -10.211 16.641 1.149 1 97.31 142 GLU B C 1
ATOM 2400 O O . GLU B 1 142 ? -10.945 15.852 0.552 1 97.31 142 GLU B O 1
ATOM 2405 N N . LEU B 1 143 ? -10.125 16.734 2.473 1 96.19 143 LEU B N 1
ATOM 2406 C CA . LEU B 1 143 ? -10.773 15.727 3.307 1 96.19 143 LEU B CA 1
ATOM 2407 C C . LEU B 1 143 ? -12.016 16.297 3.984 1 96.19 143 LEU B C 1
ATOM 2409 O O . LEU B 1 143 ? -12.008 17.438 4.445 1 96.19 143 LEU B O 1
ATOM 2413 N N . GLU B 1 144 ? -13.062 15.523 4.043 1 96.19 144 GLU B N 1
ATOM 2414 C CA . GLU B 1 144 ? -14.258 15.789 4.836 1 96.19 144 GLU B CA 1
ATOM 2415 C C . GLU B 1 144 ? -14.641 14.586 5.688 1 96.19 144 GLU B C 1
ATOM 2417 O O . GLU B 1 144 ? -14.32 13.445 5.34 1 96.19 144 GLU B O 1
ATOM 2422 N N . SER B 1 145 ? -15.312 14.898 6.797 1 95.31 145 SER B N 1
ATOM 2423 C CA . SER B 1 145 ? -15.797 13.805 7.641 1 95.31 145 SER B CA 1
ATOM 2424 C C . SER B 1 145 ? -16.797 12.938 6.895 1 95.31 145 SER B C 1
ATOM 2426 O O . SER B 1 145 ? -17.656 13.453 6.172 1 95.31 145 SER B O 1
ATOM 2428 N N . GLY B 1 146 ? -16.625 11.641 7.078 1 95.44 146 GLY B N 1
ATOM 2429 C CA . GLY B 1 146 ? -17.547 10.711 6.441 1 95.44 146 GLY B CA 1
ATOM 2430 C C . GLY B 1 146 ? -18.609 10.172 7.383 1 95.44 146 GLY B C 1
ATOM 2431 O O . GLY B 1 146 ? -18.609 10.5 8.57 1 95.44 146 GLY B O 1
ATOM 2432 N N . PRO B 1 147 ? -19.531 9.484 6.852 1 93.81 147 PRO B N 1
ATOM 2433 C CA . PRO B 1 147 ? -20.625 8.945 7.652 1 93.81 147 PRO B CA 1
ATOM 2434 C C . PRO B 1 147 ? -20.156 8.039 8.781 1 93.81 147 PRO B C 1
ATOM 2436 O O . PRO B 1 147 ? -20.766 8.008 9.852 1 93.81 147 PRO B O 1
ATOM 2439 N N . GLY B 1 148 ? -19.094 7.316 8.484 1 92.44 148 GLY B N 1
ATOM 2440 C CA . GLY B 1 148 ? -18.594 6.422 9.516 1 92.44 148 GLY B CA 1
ATOM 2441 C C . GLY B 1 148 ? -18.078 7.152 10.742 1 92.44 148 GLY B C 1
ATOM 2442 O O . GLY B 1 148 ? -18.25 6.68 11.867 1 92.44 148 GLY B O 1
ATOM 2443 N N . LEU B 1 149 ? -17.438 8.266 10.492 1 91.56 149 LEU B N 1
ATOM 2444 C CA . LEU B 1 149 ? -16.969 9.062 11.609 1 91.56 149 LEU B CA 1
ATOM 2445 C C . LEU B 1 149 ? -18.125 9.68 12.375 1 91.56 149 LEU B C 1
ATOM 2447 O O . LEU B 1 149 ? -18.141 9.68 13.609 1 91.56 149 LEU B O 1
ATOM 2451 N N . ARG B 1 150 ? -19.094 10.102 11.719 1 90.25 150 ARG B N 1
ATOM 2452 C CA . ARG B 1 150 ? -20.266 10.672 12.352 1 90.25 150 ARG B CA 1
ATOM 2453 C C . ARG B 1 150 ? -21 9.633 13.188 1 90.25 150 ARG B C 1
ATOM 2455 O O . ARG B 1 150 ? -21.469 9.938 14.289 1 90.25 150 ARG B O 1
ATOM 2462 N N . ALA B 1 151 ? -21.047 8.516 12.641 1 90.12 151 ALA B N 1
ATOM 2463 C CA . ALA B 1 151 ? -21.703 7.422 13.359 1 90.12 151 ALA B CA 1
ATOM 2464 C C . ALA B 1 151 ? -20.953 7.086 14.641 1 90.12 151 ALA B C 1
ATOM 2466 O O . ALA B 1 151 ? -21.562 6.852 15.688 1 90.12 151 ALA B O 1
ATOM 2467 N N . LEU B 1 152 ? -19.672 7.051 14.5 1 87.38 152 LEU B N 1
ATOM 2468 C CA . LEU B 1 152 ? -18.844 6.738 15.656 1 87.38 152 LEU B CA 1
ATOM 2469 C C . LEU B 1 152 ? -18.984 7.797 16.734 1 87.38 152 LEU B C 1
ATOM 2471 O O . LEU B 1 152 ? -19.062 7.473 17.922 1 87.38 152 LEU B O 1
ATOM 2475 N N . LEU B 1 153 ? -19.078 9.031 16.359 1 87.19 153 LEU B N 1
ATOM 2476 C CA . LEU B 1 153 ? -19.203 10.133 17.297 1 87.19 153 LEU B CA 1
ATOM 2477 C C . LEU B 1 153 ? -20.594 10.133 17.938 1 87.19 153 LEU B C 1
ATOM 2479 O O . LEU B 1 153 ? -20.734 10.484 19.125 1 87.19 153 LEU B O 1
ATOM 2483 N N . ALA B 1 154 ? -21.562 9.727 17.234 1 88.56 154 ALA B N 1
ATOM 2484 C CA . ALA B 1 154 ? -22.922 9.648 17.734 1 88.56 154 ALA B CA 1
ATOM 2485 C C . ALA B 1 154 ? -23.062 8.539 18.781 1 88.56 154 ALA B C 1
ATOM 2487 O O . ALA B 1 154 ? -23.828 8.672 19.734 1 88.56 154 ALA B O 1
ATOM 2488 N N . GLU B 1 155 ? -22.375 7.477 18.531 1 84.06 155 GLU B N 1
ATOM 2489 C CA . GLU B 1 155 ? -22.422 6.363 19.484 1 84.06 155 GLU B CA 1
ATOM 2490 C C . GLU B 1 155 ? -21.703 6.719 20.781 1 84.06 155 GLU B C 1
ATOM 2492 O O . GLU B 1 155 ? -22.047 6.188 21.844 1 84.06 155 GLU B O 1
ATOM 2497 N N . GLU B 1 156 ? -20.719 7.547 20.656 1 77.81 156 GLU B N 1
ATOM 2498 C CA . GLU B 1 156 ? -19.969 7.941 21.828 1 77.81 156 GLU B CA 1
ATOM 2499 C C . GLU B 1 156 ? -20.688 9.055 22.594 1 77.81 156 GLU B C 1
ATOM 2501 O O . GLU B 1 156 ? -20.344 9.336 23.75 1 77.81 156 GLU B O 1
ATOM 2506 N N . ALA B 1 157 ? -21.656 9.828 22.062 1 73.31 157 ALA B N 1
ATOM 2507 C CA . ALA B 1 157 ? -22.469 10.836 22.734 1 73.31 157 ALA B CA 1
ATOM 2508 C C . ALA B 1 157 ? -23.625 10.195 23.5 1 73.31 157 ALA B C 1
ATOM 2510 O O . ALA B 1 157 ? -24.172 9.18 23.062 1 73.31 157 ALA B O 1
#

InterPro domains:
  IPR002577 Helix-turn-helix, HxlR type [PF01638] (19-107)
  IPR002577 Helix-turn-helix, HxlR type [PS51118] (11-109)
  IPR036388 Winged helix-like DNA-binding domain superfamily [G3DSA:1.10.10.10] (3-156)
  IPR036390 Winged helix DNA-binding domain superfamily [SSF46785] (5-143)

Radius of gyration: 20.37 Å; Cα contacts (8 Å, |Δi|>4): 537; chains: 2; bounding box: 50×74×49 Å

pLDDT: mean 93.36, std 7.76, range [50.34, 98.56]

Solvent-accessible surface area (backbone atoms only — not comparable to full-atom values): 16634 Å² total; per-residue (Å²): 78,57,83,82,42,28,64,71,44,84,35,30,48,49,25,45,37,58,57,59,18,37,44,65,51,50,51,50,48,54,41,41,76,73,64,40,37,35,69,63,55,49,45,74,67,36,56,56,54,71,67,57,46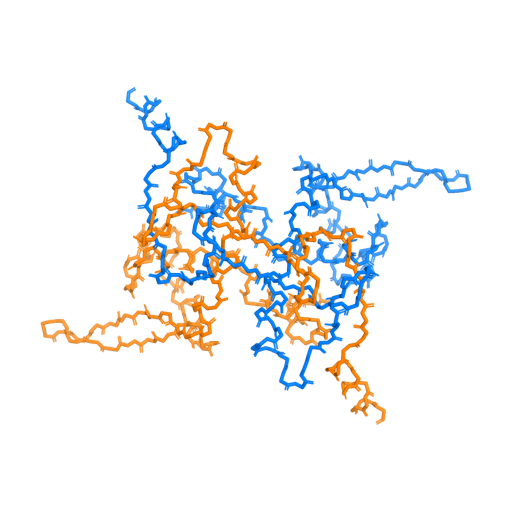,50,50,55,54,48,50,36,36,75,71,45,29,28,43,77,42,79,44,75,55,85,94,38,84,42,61,34,46,39,71,30,71,68,33,53,61,44,45,57,34,51,48,30,37,24,54,46,14,32,74,75,68,23,93,66,35,36,27,56,40,49,20,25,68,86,76,64,21,46,58,43,70,45,40,26,25,76,64,84,62,46,79,50,55,74,90,40,51,40,82,42,85,18,58,23,39,52,50,53,53,55,70,74,98,79,57,84,83,41,28,66,72,43,84,35,30,47,48,25,44,37,59,58,60,20,37,44,64,52,51,53,50,48,54,42,40,77,72,65,40,35,36,67,63,55,49,45,75,67,36,55,58,54,71,68,56,45,50,50,54,54,48,50,36,36,76,72,46,29,29,41,78,42,78,42,76,56,87,94,40,83,41,62,33,46,39,71,30,72,68,34,53,62,44,46,57,34,51,47,30,39,24,54,46,14,32,75,76,69,23,93,66,35,36,27,56,39,51,20,26,68,87,77,64,20,46,60,44,70,45,41,26,25,76,64,82,63,47,79,50,56,73,90,40,52,40,80,43,85,18,60,22,40,51,50,53,52,54,70,73,98

Nearest PDB structures (foldseek):
  2f2e-assembly1_A  TM=9.009E-01  e=4.625E-11  Pseudomonas aeruginosa
  4gcv-assembly6_K  TM=6.753E-01  e=7.870E-10  Pseudomonas aeruginosa PAO1
  4gcv-assembly1_A  TM=6.542E-01  e=3.374E-08  Pseudomonas aeruginosa PAO1
  7el3-assembly1_B  TM=7.751E-01  e=2.443E-02  Acinetobacter baumannii
  8clj-assembly1_A  TM=5.763E-01  e=4.702E-01  Homo sapiens

Organism: NCBI:txid185642

Secondary structure (DSSP, 8-state):
--GGGGGGSS-TTHHHHHHHTBHHHHHHHHHHHTT--BHHHHHHHS---HHHHHHHHHHHHHTTSEEEEEEEETTEEEEEEEE-HHHHTTHHHHHHHHHHHHHHS-TT--SEEEEETTT-PBEEEEEEETTT--B--GGGEEEEE-HHHHHHHHHH-/--GGGGGGSS-TTHHHHHHHTBHHHHHHHHHHHTT--BHHHHHHHS---HHHHHHHHHHHHHTTSEEEEEEEETTEEEEEEEE-HHHHTTHHHHHHHHHHHHHHS-TT--SEEEEETTT-PBEEEEEEETTT--B--GGGEEEEE-HHHHHHHHHH-

Foldseek 3Di:
DPLVCQCVDPDPVSNCCNLVVDPLLLVVLVQVVVPAWFLVSSVVVDVDDSVVSVVNLVVCCVVQQWPWDWDDDDPDIGITIHGDPNNVVCVLVVQVVQVVCQVPPPPVGRPDFDADPPPRHGDHDFDADPPPGDTDDPVRDDDDDDPSVVVVVVVVD/DPLVCQCVDPDPVSNCCNLVVDPLLLVVLVQVVVPAWFLVSSVVVDVDDSVVSVVNLVVCCVVQQWPWDWDDDDPDIGITIHGDPNNVVCVLVVQVVQVVCQVPPPPVGRPDFDADPPPRHGDHDFDADPPPGDTDDPVRDDDDDDPSVVVVVVVVD